Protein AF-A0A662VYR9-F1 (afdb_monomer_lite)

Radius of gyration: 26.79 Å; chains: 1; bounding box: 67×35×80 Å

pLDDT: mean 77.52, std 14.41, range [38.06, 96.69]

Structure (mmCIF, N/CA/C/O backbone):
data_AF-A0A662VYR9-F1
#
_entry.id   AF-A0A662VYR9-F1
#
loop_
_atom_site.group_PDB
_atom_site.id
_atom_site.type_symbol
_atom_site.label_atom_id
_atom_site.label_alt_id
_atom_site.label_comp_id
_atom_site.label_asym_id
_atom_site.label_entity_id
_atom_site.label_seq_id
_atom_site.pdbx_PDB_ins_code
_atom_site.Cartn_x
_atom_site.Cartn_y
_atom_site.Cartn_z
_atom_site.occupancy
_atom_site.B_iso_or_equiv
_atom_site.auth_seq_id
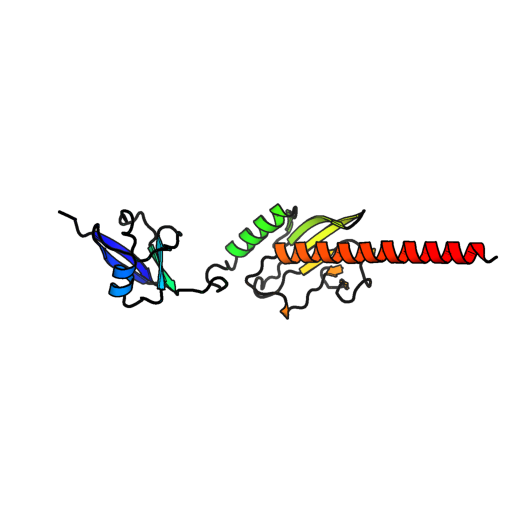_atom_site.auth_comp_id
_atom_site.auth_asym_id
_atom_site.auth_atom_id
_atom_site.pdbx_PDB_model_num
ATOM 1 N N . MET A 1 1 ? -36.220 16.751 36.290 1.00 41.84 1 MET A N 1
ATOM 2 C CA . MET A 1 1 ? -35.538 15.698 37.071 1.00 41.84 1 MET A CA 1
ATOM 3 C C . MET A 1 1 ? -34.611 14.977 36.109 1.00 41.84 1 MET A C 1
ATOM 5 O O . MET A 1 1 ? -35.093 14.145 35.357 1.00 41.84 1 MET A O 1
ATOM 9 N N . GLY A 1 2 ? -33.338 15.372 36.038 1.00 50.62 2 GLY A N 1
ATOM 10 C CA . GLY A 1 2 ? -32.384 14.729 35.130 1.00 50.62 2 GLY A CA 1
ATOM 11 C C . GLY A 1 2 ? -32.045 13.343 35.665 1.00 50.62 2 GLY A C 1
ATOM 12 O O . GLY A 1 2 ? -31.441 13.230 36.732 1.00 50.62 2 GLY A O 1
ATOM 13 N N . GLY A 1 3 ? -32.511 12.301 34.981 1.00 70.75 3 GLY A N 1
ATOM 14 C CA . GLY A 1 3 ? -32.256 10.918 35.369 1.00 70.75 3 GLY A CA 1
ATOM 15 C C . GLY A 1 3 ? -30.779 10.587 35.195 1.00 70.75 3 GLY A C 1
ATOM 16 O O . GLY A 1 3 ? -30.214 10.798 34.121 1.00 70.75 3 GLY A O 1
ATOM 17 N N . LYS A 1 4 ? -30.148 10.069 36.248 1.00 73.62 4 LYS A N 1
ATOM 18 C CA . LYS A 1 4 ? -28.821 9.472 36.121 1.00 73.62 4 LYS A CA 1
ATOM 19 C C . LYS A 1 4 ? -28.955 8.151 35.366 1.00 73.62 4 LYS A C 1
ATOM 21 O O . LYS A 1 4 ? -29.841 7.355 35.668 1.00 73.62 4 LYS A O 1
ATOM 26 N N . ARG A 1 5 ? -28.093 7.928 34.380 1.00 79.50 5 ARG A N 1
ATOM 27 C CA . ARG A 1 5 ? -28.069 6.719 33.543 1.00 79.50 5 ARG A CA 1
ATOM 28 C C . ARG A 1 5 ? -26.673 6.122 33.529 1.00 79.50 5 ARG A C 1
ATOM 30 O O . ARG A 1 5 ? -25.688 6.849 33.637 1.00 79.50 5 ARG A O 1
ATOM 37 N N . ILE A 1 6 ? -26.583 4.806 33.387 1.00 81.75 6 ILE A N 1
ATOM 38 C CA . ILE A 1 6 ? -25.305 4.101 33.311 1.00 81.75 6 ILE A CA 1
ATOM 39 C C . ILE A 1 6 ? -24.973 3.876 31.839 1.00 81.75 6 ILE A C 1
ATOM 41 O O . ILE A 1 6 ? -25.785 3.376 31.071 1.00 81.75 6 ILE A O 1
ATOM 45 N N . ILE A 1 7 ? -23.765 4.257 31.442 1.00 82.19 7 ILE A N 1
ATOM 46 C CA . ILE A 1 7 ? -23.199 3.917 30.138 1.00 82.19 7 ILE A CA 1
ATOM 47 C C . ILE A 1 7 ? -21.962 3.052 30.326 1.00 82.19 7 ILE A C 1
ATOM 49 O O . ILE A 1 7 ? -21.241 3.174 31.313 1.00 82.19 7 ILE A O 1
ATOM 53 N N . HIS A 1 8 ? -21.680 2.193 29.355 1.00 81.94 8 HIS A N 1
ATOM 5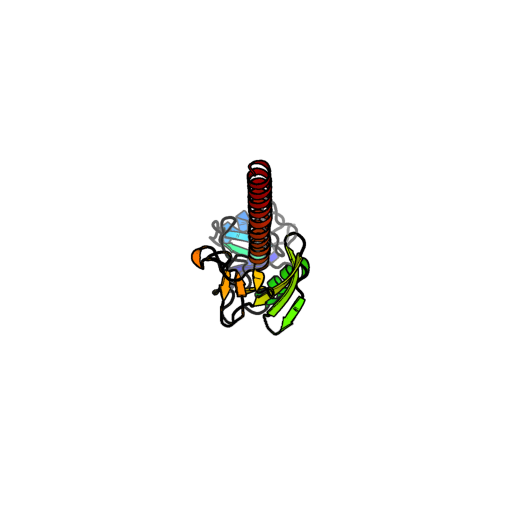4 C CA . HIS A 1 8 ? -20.491 1.353 29.378 1.00 81.94 8 HIS A CA 1
ATOM 55 C C . HIS A 1 8 ? -19.395 1.980 28.521 1.00 81.94 8 HIS A C 1
ATOM 57 O O . HIS A 1 8 ? -19.532 2.096 27.304 1.00 81.94 8 HIS A O 1
ATOM 63 N N . ILE A 1 9 ? -18.290 2.357 29.158 1.00 82.38 9 ILE A N 1
ATOM 64 C CA . ILE A 1 9 ? -17.134 2.947 28.485 1.00 82.38 9 ILE A CA 1
ATOM 65 C C . ILE A 1 9 ? -16.062 1.886 28.337 1.00 82.38 9 ILE A C 1
ATOM 67 O O . ILE A 1 9 ? -15.653 1.252 29.312 1.00 82.38 9 ILE A O 1
ATOM 71 N N . ARG A 1 10 ? -15.587 1.692 27.106 1.00 79.56 10 ARG A N 1
ATOM 72 C CA . ARG A 1 10 ? -14.478 0.780 26.851 1.00 79.56 10 ARG A CA 1
ATOM 73 C C . ARG A 1 10 ? -13.152 1.483 27.104 1.00 79.56 10 ARG A C 1
ATOM 75 O O . ARG A 1 10 ? -12.815 2.438 26.406 1.00 79.56 10 ARG A O 1
ATOM 82 N N . VAL A 1 11 ? -12.384 0.969 28.055 1.00 78.06 11 VAL A N 1
ATOM 83 C CA . VAL A 1 11 ? -11.012 1.396 28.333 1.00 78.06 11 VAL A CA 1
ATOM 84 C C . VAL A 1 11 ? -10.112 0.206 28.036 1.00 78.06 11 VAL A C 1
ATOM 86 O O . VAL A 1 11 ? -10.118 -0.780 28.764 1.00 78.06 11 VAL A O 1
ATOM 89 N N . ARG A 1 12 ? -9.354 0.268 26.936 1.00 69.88 12 ARG A N 1
ATOM 90 C CA . ARG A 1 12 ? -8.588 -0.884 26.420 1.00 69.88 12 ARG A CA 1
ATOM 91 C C . ARG A 1 12 ? -9.503 -2.102 26.181 1.00 69.88 12 ARG A C 1
ATOM 93 O O . ARG A 1 12 ? -10.337 -2.064 25.276 1.00 69.88 12 ARG A O 1
ATOM 100 N N . THR A 1 13 ? -9.337 -3.168 26.961 1.00 71.75 13 THR A N 1
ATOM 101 C CA . THR A 1 13 ? -10.134 -4.403 26.928 1.00 71.75 13 THR A CA 1
ATOM 102 C C . THR A 1 13 ? -11.343 -4.358 27.856 1.00 71.75 13 THR A C 1
ATOM 104 O O . THR A 1 13 ? -12.281 -5.131 27.667 1.00 71.75 13 THR A O 1
ATOM 107 N N . ASP A 1 14 ? -11.352 -3.435 28.814 1.00 74.94 14 ASP A N 1
ATOM 108 C CA . ASP A 1 14 ? -12.299 -3.436 29.919 1.00 74.94 14 ASP A CA 1
ATOM 109 C C . ASP A 1 14 ? -13.532 -2.606 29.567 1.00 74.94 14 ASP A C 1
ATOM 111 O O . ASP A 1 14 ? -13.441 -1.569 28.903 1.00 74.94 14 ASP A O 1
ATOM 115 N N . ARG A 1 15 ? -14.705 -3.062 30.010 1.00 82.25 15 ARG A N 1
ATOM 116 C CA . ARG A 1 15 ? -15.954 -2.294 29.944 1.00 82.25 15 ARG A CA 1
ATOM 117 C C . ARG A 1 15 ? -16.285 -1.805 31.342 1.00 82.25 15 ARG A C 1
ATOM 119 O O . ARG A 1 15 ? -16.594 -2.612 32.211 1.00 82.25 15 ARG A O 1
ATOM 126 N N . ILE A 1 16 ? -16.213 -0.495 31.541 1.00 85.44 16 ILE A N 1
ATOM 127 C CA . ILE A 1 16 ? -16.421 0.138 32.841 1.00 85.44 16 ILE A CA 1
ATOM 128 C C . ILE A 1 16 ? -17.781 0.848 32.824 1.00 85.44 16 ILE A C 1
ATOM 130 O O . ILE A 1 16 ? -17.995 1.694 31.949 1.00 85.44 16 ILE A O 1
ATOM 134 N N . PRO A 1 17 ? -18.705 0.526 33.747 1.00 86.50 17 PRO A N 1
ATOM 135 C CA . PRO A 1 17 ? -19.955 1.258 33.882 1.00 86.50 17 PRO A CA 1
ATOM 136 C C . PRO A 1 17 ? -19.685 2.642 34.481 1.00 86.50 17 PRO A C 1
ATOM 138 O O . PRO A 1 17 ? -19.028 2.780 35.514 1.00 86.50 17 PRO A O 1
ATOM 141 N N . VAL A 1 18 ? -20.193 3.680 33.827 1.00 84.38 18 VAL A N 1
ATOM 142 C CA . VAL A 1 18 ? -20.057 5.073 34.247 1.00 84.38 18 VAL A CA 1
ATOM 143 C C . VAL A 1 18 ? -21.434 5.710 34.290 1.00 84.38 18 VAL A C 1
ATOM 145 O O . VAL A 1 18 ? -22.140 5.783 33.291 1.00 84.38 18 VAL A O 1
ATOM 148 N N . GLU A 1 19 ? -21.806 6.185 35.472 1.00 85.31 19 GLU A N 1
ATOM 149 C CA . GLU A 1 19 ? -23.024 6.963 35.667 1.00 85.31 19 GLU A CA 1
ATOM 150 C C . GLU A 1 19 ? -22.836 8.387 35.120 1.00 85.31 19 GLU A C 1
ATOM 152 O O . GLU A 1 19 ? -21.875 9.064 35.514 1.00 85.31 19 GLU A O 1
ATOM 157 N N . ILE A 1 20 ? -23.744 8.802 34.234 1.00 83.19 20 ILE A N 1
ATOM 158 C CA . ILE A 1 20 ? -23.801 10.110 33.573 1.00 83.19 20 ILE A CA 1
ATOM 159 C C . ILE A 1 20 ? -25.192 10.737 33.732 1.00 83.19 20 ILE A C 1
ATOM 161 O O . ILE A 1 20 ? -26.188 10.042 33.939 1.00 83.19 20 ILE A O 1
ATOM 165 N N . ASP A 1 21 ? -25.264 12.050 33.578 1.00 81.75 21 ASP A N 1
ATOM 166 C CA . ASP A 1 21 ? -26.490 12.847 33.550 1.00 81.75 21 ASP A CA 1
ATOM 167 C C . ASP A 1 21 ? -26.564 13.713 32.275 1.00 81.75 21 ASP A C 1
ATOM 169 O O . ASP A 1 21 ? -25.756 13.578 31.352 1.00 81.75 21 ASP A O 1
ATOM 173 N N . GLU A 1 22 ? -27.556 14.601 32.204 1.00 76.75 22 GLU A N 1
ATOM 174 C CA . GLU A 1 22 ? -27.776 15.519 31.076 1.00 76.75 22 GLU A CA 1
ATOM 175 C C . GLU A 1 22 ? -26.709 16.617 30.946 1.00 76.75 22 GLU A C 1
ATOM 177 O O . GLU A 1 22 ? -26.685 17.325 29.943 1.00 76.75 22 GLU A O 1
ATOM 182 N N . ARG A 1 23 ? -25.844 16.790 31.951 1.00 80.50 23 ARG A N 1
ATOM 183 C CA . ARG A 1 23 ? -24.810 17.836 31.993 1.00 80.50 23 ARG A CA 1
ATOM 184 C C . ARG A 1 23 ? -23.396 17.274 31.909 1.00 80.50 23 ARG A C 1
ATOM 186 O O . ARG A 1 23 ? -22.444 18.046 31.871 1.00 80.50 23 ARG A O 1
ATOM 193 N N . THR A 1 24 ? -23.256 15.954 31.872 1.00 80.62 24 THR A N 1
ATOM 194 C CA . THR A 1 24 ? -21.958 15.292 31.899 1.00 80.62 24 THR A CA 1
ATOM 195 C C . THR A 1 24 ? -21.166 15.612 30.634 1.00 80.62 24 THR A C 1
ATOM 197 O O . THR A 1 24 ? -21.620 15.384 29.507 1.00 80.62 24 THR A O 1
ATOM 200 N N . THR A 1 25 ? -19.952 16.117 30.833 1.00 82.94 25 THR A N 1
ATOM 201 C CA . THR A 1 25 ? -18.997 16.423 29.763 1.00 82.94 25 THR A CA 1
ATOM 202 C C . THR A 1 25 ? -17.998 15.283 29.561 1.00 82.94 25 THR A C 1
ATOM 204 O O . THR A 1 25 ? -17.860 14.375 30.391 1.00 82.94 25 THR A O 1
ATOM 207 N N . ALA A 1 26 ? -17.242 15.325 28.461 1.00 78.62 26 ALA A N 1
ATOM 208 C CA . ALA A 1 26 ? -16.136 14.390 28.258 1.00 78.62 26 ALA A CA 1
ATOM 209 C C . ALA A 1 26 ? -15.062 14.537 29.352 1.00 78.62 26 ALA A C 1
ATOM 211 O O . ALA A 1 26 ? -14.481 13.537 29.788 1.00 78.62 26 ALA A O 1
ATOM 212 N N . ARG A 1 27 ? -14.828 15.765 29.836 1.00 81.94 27 ARG A N 1
ATOM 213 C CA . ARG A 1 27 ? -13.896 16.055 30.934 1.00 81.94 27 ARG A CA 1
ATOM 214 C C . ARG A 1 27 ? -14.294 15.361 32.237 1.00 81.94 27 ARG A C 1
ATOM 216 O O . ARG A 1 27 ? -13.426 14.792 32.905 1.00 81.94 27 ARG A O 1
ATOM 223 N N . ASP A 1 28 ? -15.579 15.362 32.578 1.00 84.31 28 ASP A N 1
ATOM 224 C CA . ASP A 1 28 ? -16.085 14.726 33.803 1.00 84.31 28 ASP A CA 1
ATOM 225 C C . ASP A 1 28 ? -15.858 13.213 33.785 1.00 84.31 28 ASP A C 1
ATOM 227 O O . ASP A 1 28 ? -15.379 12.633 34.764 1.00 84.31 28 ASP A O 1
ATOM 231 N N . ILE A 1 29 ? -16.107 12.578 32.637 1.00 83.75 29 ILE A N 1
ATOM 232 C CA . ILE A 1 29 ? -15.850 11.149 32.424 1.00 83.75 29 ILE A CA 1
ATOM 233 C C . ILE A 1 29 ? -14.360 10.828 32.581 1.00 83.75 29 ILE A C 1
ATOM 235 O O . ILE A 1 29 ? -13.997 9.909 33.319 1.00 83.75 29 ILE A O 1
ATOM 239 N N . LYS A 1 30 ? -13.483 11.592 31.918 1.00 83.88 30 LYS A N 1
ATOM 240 C CA . LYS A 1 30 ? -12.026 11.401 32.003 1.00 83.88 30 LYS A CA 1
ATOM 241 C C . LYS A 1 30 ? -11.520 11.534 33.439 1.00 83.88 30 LYS A C 1
ATOM 243 O O . LYS A 1 30 ? -10.691 10.734 33.874 1.00 83.88 30 LYS A O 1
ATOM 248 N N . ARG A 1 31 ? -12.039 12.514 34.188 1.00 83.75 31 ARG A N 1
ATOM 249 C CA . ARG A 1 31 ? -11.702 12.730 35.602 1.00 83.75 31 ARG A CA 1
ATOM 250 C C . ARG A 1 31 ? -12.178 11.570 36.475 1.00 83.75 31 ARG A C 1
ATOM 252 O O . ARG A 1 31 ? -11.394 11.071 37.276 1.00 83.75 31 ARG A O 1
ATOM 259 N N . LYS A 1 32 ? -13.415 11.101 36.281 1.00 85.56 32 LYS A N 1
ATOM 260 C CA . LYS A 1 32 ? -14.004 9.974 37.028 1.00 85.56 32 LYS A CA 1
ATOM 261 C C . LYS A 1 32 ? -13.238 8.666 36.815 1.00 85.56 32 LYS A C 1
ATOM 263 O O . LYS A 1 32 ? -13.129 7.867 37.737 1.00 85.56 32 LYS A O 1
ATOM 268 N N . LEU A 1 33 ? -12.669 8.474 35.626 1.00 84.12 33 LEU A N 1
ATOM 269 C CA . LEU A 1 33 ? -11.829 7.319 35.299 1.00 84.12 33 LEU A CA 1
ATOM 270 C C . LEU A 1 33 ? -10.342 7.512 35.652 1.00 84.12 33 LEU A C 1
ATOM 272 O O . LEU A 1 33 ? -9.568 6.567 35.515 1.00 84.12 33 LEU A O 1
ATOM 276 N N . GLY A 1 34 ? -9.917 8.704 36.090 1.00 81.62 34 GLY A N 1
ATOM 277 C CA . GLY A 1 34 ? -8.508 9.008 36.370 1.00 81.62 34 GLY A CA 1
ATOM 278 C C . GLY A 1 34 ? -7.611 8.909 35.129 1.00 81.62 34 GLY A C 1
ATOM 279 O O . GLY A 1 34 ? -6.486 8.411 35.209 1.00 81.62 34 GLY A O 1
ATOM 280 N N . ARG A 1 35 ? -8.139 9.297 33.962 1.00 79.56 35 ARG A N 1
ATOM 281 C CA . ARG A 1 35 ? -7.510 9.150 32.636 1.00 79.56 35 ARG A CA 1
ATOM 282 C C . ARG A 1 35 ? -7.670 10.428 31.810 1.00 79.56 35 ARG A C 1
ATOM 284 O O . ARG A 1 35 ? -8.262 10.434 30.731 1.00 79.56 35 ARG A O 1
ATOM 291 N N . THR A 1 36 ? -7.190 11.545 32.352 1.00 76.50 36 THR A N 1
ATOM 292 C CA . THR A 1 36 ? -7.228 12.868 31.698 1.00 76.50 36 THR A CA 1
ATOM 293 C C . THR A 1 36 ? -6.289 12.975 30.497 1.00 76.50 36 THR A C 1
ATOM 295 O O . THR A 1 36 ? -6.426 13.888 29.692 1.00 76.50 36 THR A O 1
ATOM 298 N N . ASP A 1 37 ? -5.363 12.029 30.361 1.00 70.12 37 ASP A N 1
ATOM 299 C CA . ASP A 1 37 ? -4.431 11.843 29.248 1.00 70.12 37 ASP A CA 1
ATOM 300 C C . ASP A 1 37 ? -5.066 11.166 28.018 1.00 70.12 37 ASP A C 1
ATOM 302 O O . ASP A 1 37 ? -4.406 10.973 26.996 1.00 70.12 37 ASP A O 1
ATOM 306 N N . MET A 1 38 ? -6.341 10.782 28.103 1.00 75.88 38 MET A N 1
ATOM 307 C CA . MET A 1 38 ? -7.039 10.025 27.070 1.00 75.88 38 MET A CA 1
ATOM 308 C C . MET A 1 38 ? -8.127 10.852 26.375 1.00 75.88 38 MET A C 1
ATOM 310 O O . MET A 1 38 ? -8.697 11.795 26.920 1.00 75.88 38 MET A O 1
ATOM 314 N N . VAL A 1 39 ? -8.425 10.487 25.138 1.00 75.44 39 VAL A N 1
ATOM 315 C CA . VAL A 1 39 ? -9.449 11.054 24.268 1.00 75.44 39 VAL A CA 1
ATOM 316 C C . VAL A 1 39 ? -10.694 10.175 24.320 1.00 75.44 39 VAL A C 1
ATOM 318 O O . VAL A 1 39 ? -10.614 8.946 24.258 1.00 75.44 39 VAL A O 1
ATOM 321 N N . LEU A 1 40 ? -11.855 10.819 24.433 1.00 77.31 40 LEU A N 1
ATOM 322 C CA . LEU A 1 40 ? -13.149 10.153 24.398 1.00 77.31 40 LEU A CA 1
ATOM 323 C C . LEU A 1 40 ? -13.649 10.099 22.948 1.00 77.31 40 LEU A C 1
ATOM 325 O O . LEU A 1 40 ? -13.780 11.127 22.282 1.00 77.31 40 LEU A O 1
ATOM 329 N N . ILE A 1 41 ? -13.928 8.891 22.470 1.00 73.75 41 ILE A N 1
ATOM 330 C CA . ILE A 1 41 ? -14.512 8.622 21.159 1.00 73.75 41 ILE A CA 1
ATOM 331 C C . ILE A 1 41 ? -15.933 8.114 21.373 1.00 73.75 41 ILE A C 1
ATOM 333 O O . ILE A 1 41 ? -16.138 7.149 22.108 1.00 73.75 41 ILE A O 1
ATOM 337 N N . VAL A 1 42 ? -16.899 8.726 20.693 1.00 73.12 42 VAL A N 1
ATOM 338 C CA . VAL A 1 42 ? -18.308 8.311 20.698 1.00 73.12 42 VAL A CA 1
ATOM 339 C C . VAL A 1 42 ? -18.709 7.969 19.271 1.00 73.12 42 VAL A C 1
ATOM 341 O O . VAL A 1 42 ? -18.588 8.804 18.378 1.00 73.12 42 VAL A O 1
ATOM 344 N N . ASN A 1 43 ? -19.171 6.740 19.027 1.00 68.75 43 ASN A N 1
ATOM 345 C CA . ASN A 1 43 ? -19.584 6.271 17.697 1.00 68.75 43 ASN A CA 1
ATOM 346 C C . ASN A 1 43 ? -18.524 6.521 16.609 1.00 68.75 43 ASN A C 1
ATOM 348 O O . ASN A 1 43 ? -18.848 6.885 15.483 1.00 68.75 43 ASN A O 1
ATOM 352 N N . ARG A 1 44 ? -17.246 6.307 16.954 1.00 63.12 44 ARG A N 1
ATOM 353 C CA . ARG A 1 44 ? -16.060 6.551 16.102 1.00 63.12 44 ARG A CA 1
ATOM 354 C C . ARG A 1 44 ? -15.732 8.021 15.818 1.00 63.12 44 ARG A C 1
ATOM 356 O O . ARG A 1 44 ? -14.762 8.272 15.112 1.00 63.12 44 ARG A O 1
ATOM 363 N N . ASN A 1 45 ? -16.460 8.969 16.400 1.00 56.34 45 ASN A N 1
ATOM 364 C CA . ASN A 1 45 ? -16.130 10.386 16.320 1.00 56.34 45 ASN A CA 1
ATOM 365 C C . ASN A 1 45 ? -15.357 10.818 17.565 1.00 56.34 45 ASN A C 1
ATOM 367 O O . ASN A 1 45 ? -15.797 10.600 18.697 1.00 56.34 45 ASN A O 1
ATOM 371 N N . THR A 1 46 ? -14.203 11.438 17.342 1.00 64.50 46 THR A N 1
ATOM 372 C CA . THR A 1 46 ? -13.433 12.094 18.396 1.00 64.50 46 THR A CA 1
ATOM 373 C C . THR A 1 46 ? -14.132 13.379 18.810 1.00 64.50 46 THR A C 1
ATOM 375 O O . THR A 1 46 ? -14.483 14.203 17.964 1.00 64.50 46 THR A O 1
ATOM 378 N N . LEU A 1 47 ? -14.312 13.573 20.113 1.00 64.19 47 LEU A N 1
ATOM 379 C CA . LEU A 1 47 ? -14.792 14.843 20.642 1.00 64.19 47 LEU A CA 1
ATOM 380 C C . LEU A 1 47 ? -13.622 15.826 20.698 1.00 64.19 47 LEU A C 1
ATOM 382 O O . LEU A 1 47 ? -12.652 15.599 21.413 1.00 64.19 47 LEU A O 1
ATOM 386 N N . ALA A 1 48 ? -13.703 16.885 19.891 1.00 55.31 48 ALA A N 1
ATOM 387 C CA . ALA A 1 48 ? -12.673 17.921 19.817 1.00 55.31 48 ALA A CA 1
ATOM 388 C C . ALA A 1 48 ? -12.716 18.897 21.007 1.00 55.31 48 ALA A C 1
ATOM 390 O O . ALA A 1 48 ? -11.700 19.500 21.335 1.00 55.31 48 ALA A O 1
ATOM 391 N N . ASP A 1 49 ? -13.882 19.041 21.638 1.00 70.00 49 ASP A N 1
ATOM 392 C CA . ASP A 1 49 ? -14.109 19.921 22.781 1.00 70.00 49 ASP A CA 1
ATOM 393 C C . ASP A 1 49 ? -14.545 19.089 23.991 1.00 70.00 49 ASP A C 1
ATOM 395 O O . ASP A 1 49 ? -15.613 18.469 23.989 1.00 70.00 49 ASP A O 1
ATOM 399 N N . ASP A 1 50 ? -13.688 19.066 25.010 1.00 68.44 50 ASP A N 1
ATOM 400 C CA . ASP A 1 50 ? -13.893 18.298 26.235 1.00 68.44 50 ASP A CA 1
ATOM 401 C C . ASP A 1 50 ? -14.954 18.911 27.164 1.00 68.44 50 ASP A C 1
ATOM 403 O O . ASP A 1 50 ? -15.455 18.202 28.042 1.00 68.44 50 ASP A O 1
ATOM 407 N N . ASP A 1 51 ? -15.288 20.193 26.972 1.00 73.25 51 ASP A N 1
ATOM 408 C CA . ASP A 1 51 ? -16.284 20.936 27.755 1.00 73.25 51 ASP A CA 1
ATOM 409 C C . ASP A 1 51 ? -17.688 20.867 27.154 1.00 73.25 51 ASP A C 1
ATOM 411 O O . ASP A 1 51 ? -18.673 21.276 27.776 1.00 73.25 51 ASP A O 1
ATOM 415 N N . LYS A 1 52 ? -17.811 20.301 25.952 1.00 73.06 52 LYS A N 1
ATOM 416 C CA . LYS A 1 52 ? -19.109 20.099 25.330 1.00 73.06 52 LYS A CA 1
ATOM 417 C C . LYS A 1 52 ? -19.879 19.007 26.070 1.00 73.06 52 LYS A C 1
ATOM 419 O O . LYS A 1 52 ? -19.399 17.883 26.242 1.00 73.06 52 LYS A O 1
ATOM 424 N N . ILE A 1 53 ? -21.109 19.337 26.466 1.00 70.94 53 ILE A N 1
ATOM 425 C CA . ILE A 1 53 ? -22.069 18.369 27.005 1.00 70.94 53 ILE A CA 1
ATOM 426 C C . ILE A 1 53 ? -22.244 17.250 25.980 1.00 70.94 53 ILE A C 1
ATOM 428 O O . ILE A 1 53 ? -22.476 17.502 24.792 1.00 70.94 53 ILE A O 1
ATOM 432 N N . LEU A 1 54 ? -22.107 16.010 26.442 1.00 69.00 54 LEU A N 1
ATOM 433 C CA . LEU A 1 54 ? -22.188 14.852 25.568 1.00 69.00 54 LEU A CA 1
ATOM 434 C C . LEU A 1 54 ? -23.618 14.733 25.020 1.00 69.00 54 LEU A C 1
ATOM 436 O O . LEU A 1 54 ? -24.561 14.662 25.814 1.00 69.00 54 LEU A O 1
ATOM 440 N N . PRO A 1 55 ? -23.808 14.719 23.684 1.00 60.12 55 PRO A N 1
ATOM 441 C CA . PRO A 1 55 ? -25.131 14.528 23.104 1.00 60.12 55 PRO A CA 1
ATOM 442 C C . PRO A 1 55 ? -25.703 13.207 23.619 1.00 60.12 55 PRO A C 1
ATOM 444 O O . PRO A 1 55 ? -24.958 12.241 23.749 1.00 60.12 55 PRO A O 1
ATOM 447 N N . LEU A 1 56 ? -26.998 13.208 23.951 1.00 63.00 56 LEU A N 1
ATOM 448 C CA . LEU A 1 56 ? -27.725 12.142 24.649 1.00 63.00 56 LEU A CA 1
ATOM 449 C C . LEU A 1 56 ? -27.185 10.732 24.330 1.00 63.00 56 LEU A C 1
ATOM 451 O O . LEU A 1 56 ? -27.505 10.161 23.296 1.00 63.00 56 LEU A O 1
ATOM 455 N N . LEU A 1 57 ? -26.356 10.191 25.228 1.00 66.88 57 LEU A N 1
ATOM 456 C CA . LEU A 1 57 ? -25.778 8.854 25.102 1.00 66.88 57 LEU A CA 1
ATOM 457 C C . LEU A 1 57 ? -26.785 7.824 25.624 1.00 66.88 57 LEU A C 1
ATOM 459 O O . LEU A 1 57 ? -27.085 7.807 26.820 1.00 66.88 57 LEU A O 1
ATOM 463 N N . THR A 1 58 ? -27.312 6.983 24.746 1.00 63.69 58 THR A N 1
ATOM 464 C CA . THR A 1 58 ? -28.209 5.881 25.100 1.00 63.69 58 THR A CA 1
ATOM 465 C C . THR A 1 58 ? -27.391 4.622 25.377 1.00 63.69 58 THR A C 1
ATOM 467 O O . THR A 1 58 ? -26.451 4.279 24.651 1.00 63.69 58 THR A O 1
ATOM 470 N N . GLU A 1 59 ? -27.740 3.909 26.446 1.00 58.00 59 GLU A N 1
ATOM 471 C CA . GLU A 1 59 ? -27.112 2.631 26.769 1.00 58.00 59 GLU A CA 1
ATOM 472 C C . GLU A 1 59 ? -27.359 1.609 25.644 1.00 58.00 59 GLU A C 1
ATOM 474 O O . GLU A 1 59 ? -28.477 1.453 25.165 1.00 58.00 59 GLU A O 1
ATOM 479 N N . GLY A 1 60 ? -26.303 0.928 25.189 1.00 59.53 60 GLY A N 1
ATOM 480 C CA . GLY A 1 60 ? -26.384 -0.101 24.144 1.00 59.53 60 GLY A CA 1
ATOM 481 C C . GLY A 1 60 ? -26.382 0.415 22.699 1.00 59.53 60 GLY A C 1
ATOM 482 O O . GLY A 1 60 ? -26.004 -0.340 21.805 1.00 59.53 60 GLY A O 1
ATOM 483 N N . GLU A 1 61 ? -26.709 1.687 22.461 1.00 66.75 61 GLU A N 1
ATOM 484 C CA . GLU A 1 61 ? -26.696 2.284 21.113 1.00 66.75 61 GLU A CA 1
ATOM 485 C C . GLU A 1 61 ? -25.357 2.946 20.772 1.00 66.75 61 GLU A C 1
ATOM 487 O O . GLU A 1 61 ? -24.951 2.984 19.608 1.00 66.75 61 GLU A O 1
ATOM 492 N N . ASN A 1 62 ? -24.652 3.468 21.780 1.00 67.50 62 ASN A N 1
ATOM 493 C CA . ASN A 1 62 ? -23.413 4.209 21.576 1.00 67.50 62 ASN A CA 1
ATOM 494 C C . ASN A 1 62 ? -22.161 3.364 21.872 1.00 67.50 62 ASN A C 1
ATOM 496 O O . ASN A 1 62 ? -21.998 2.817 22.963 1.00 67.50 62 ASN A O 1
ATOM 500 N N . ASP A 1 63 ? -21.223 3.316 20.921 1.00 72.31 63 ASP A N 1
ATOM 501 C CA . ASP A 1 63 ? -19.874 2.768 21.129 1.00 72.31 63 ASP A CA 1
ATOM 502 C C . ASP A 1 63 ? -18.970 3.869 21.691 1.00 72.31 63 ASP A C 1
ATOM 504 O O . ASP A 1 63 ? -18.510 4.747 20.954 1.00 72.31 63 ASP A O 1
ATOM 508 N N . ILE A 1 64 ? -18.749 3.833 23.005 1.00 77.81 64 ILE A N 1
ATOM 509 C CA . ILE A 1 64 ? -17.967 4.833 23.734 1.00 77.81 64 ILE A CA 1
ATOM 510 C C . ILE A 1 64 ? -16.627 4.226 24.132 1.00 77.81 64 ILE A C 1
ATOM 512 O O . ILE A 1 64 ? -16.561 3.196 24.812 1.00 77.81 64 ILE A O 1
ATOM 516 N N . ARG A 1 65 ? -15.539 4.877 23.723 1.00 79.94 65 ARG A N 1
ATOM 517 C CA . ARG A 1 65 ? -14.174 4.404 23.958 1.00 79.94 65 ARG A CA 1
ATOM 518 C C . ARG A 1 65 ? -13.309 5.510 24.524 1.00 79.94 65 ARG A C 1
ATOM 520 O O . ARG A 1 65 ? -13.358 6.640 24.051 1.00 79.94 65 ARG A O 1
ATOM 527 N N . LEU A 1 66 ? -12.477 5.152 25.489 1.00 78.06 66 LEU A N 1
ATOM 528 C CA . LEU A 1 66 ? -11.395 5.995 25.967 1.00 78.06 66 LEU A CA 1
ATOM 529 C C . LEU A 1 66 ? -10.082 5.472 25.380 1.00 78.06 66 LEU A C 1
ATOM 531 O O . LEU A 1 66 ? -9.725 4.309 25.591 1.00 78.06 66 LEU A O 1
ATOM 535 N N . VAL A 1 67 ? -9.382 6.310 24.620 1.00 73.00 67 VAL A N 1
ATOM 536 C CA . VAL A 1 67 ? -8.123 5.948 23.950 1.00 73.00 67 VAL A CA 1
ATOM 537 C C . VAL A 1 67 ? -7.023 6.949 24.301 1.00 73.00 67 VAL A C 1
ATOM 539 O O . VAL A 1 67 ? -7.338 8.113 24.493 1.00 73.00 67 VAL A O 1
ATOM 542 N N . PRO A 1 68 ? -5.741 6.562 24.395 1.00 69.62 68 PRO A N 1
ATOM 543 C CA . PRO A 1 68 ? -4.654 7.506 24.673 1.00 69.62 68 PRO A CA 1
ATOM 544 C C . PRO A 1 68 ? -4.658 8.703 23.714 1.00 69.62 68 PRO A C 1
ATOM 546 O O . PRO A 1 68 ? -4.873 8.508 22.515 1.00 69.62 68 PRO A O 1
ATOM 549 N N . ASN A 1 69 ? -4.404 9.920 24.216 1.00 60.66 69 ASN A N 1
ATOM 550 C CA . ASN A 1 69 ? -4.230 11.096 23.365 1.00 60.66 69 ASN A CA 1
ATOM 551 C C . ASN A 1 69 ? -2.982 10.896 22.510 1.00 60.66 69 ASN A C 1
ATOM 553 O O . ASN A 1 69 ? -1.851 11.035 22.973 1.00 60.66 69 ASN A O 1
ATOM 557 N N . THR A 1 70 ? -3.200 10.456 21.279 1.00 51.03 70 THR A N 1
ATOM 558 C CA . THR A 1 70 ? -2.124 10.081 20.381 1.00 51.03 70 THR A CA 1
ATOM 559 C C . THR A 1 70 ? -1.929 11.238 19.400 1.00 51.03 70 THR A C 1
ATOM 561 O O . THR A 1 70 ? -2.889 11.607 18.721 1.00 51.03 70 THR A O 1
ATOM 564 N N . PRO A 1 71 ? -0.736 11.868 19.337 1.00 43.38 71 PRO A N 1
ATOM 565 C CA . PRO A 1 71 ? -0.490 12.986 18.431 1.00 43.38 71 PRO A CA 1
ATOM 566 C C . PRO A 1 71 ? -0.811 12.590 16.989 1.00 43.38 71 PRO A C 1
ATOM 568 O O . PRO A 1 71 ? -0.621 11.436 16.597 1.00 43.38 71 PRO A O 1
ATOM 571 N N . VAL A 1 72 ? -1.301 13.539 16.193 1.00 39.69 72 VAL A N 1
ATOM 572 C CA . VAL A 1 72 ? -1.580 13.332 14.765 1.00 39.69 72 VAL A CA 1
ATOM 573 C C . VAL A 1 72 ? -0.332 12.727 14.106 1.00 39.69 72 VAL A C 1
ATOM 575 O O . VAL A 1 72 ? 0.735 13.333 14.130 1.00 39.69 72 VAL A O 1
ATOM 578 N N . GLY A 1 73 ? -0.451 11.497 13.592 1.00 40.28 73 GLY A N 1
ATOM 579 C CA . GLY A 1 73 ? 0.680 10.703 13.085 1.00 40.28 73 GLY A CA 1
ATOM 580 C C . GLY A 1 73 ? 1.127 9.533 13.972 1.00 40.28 73 GLY A C 1
ATOM 581 O O . GLY A 1 73 ? 2.074 8.838 13.615 1.00 40.28 73 GLY A O 1
ATOM 582 N N . SER A 1 74 ? 0.453 9.269 15.093 1.00 38.06 74 SER A N 1
ATOM 583 C CA . SER A 1 74 ? 0.722 8.101 15.938 1.00 38.06 74 SER A CA 1
ATOM 584 C C . SER A 1 74 ? -0.295 6.969 15.732 1.00 38.06 74 SER A C 1
ATOM 586 O O . SER A 1 74 ? -1.498 7.135 15.542 1.00 38.06 74 SER A O 1
ATOM 588 N N . SER A 1 75 ? 0.270 5.775 15.681 1.00 44.34 75 SER A N 1
ATOM 589 C CA . SER A 1 75 ? -0.204 4.540 15.072 1.00 44.34 75 SER A CA 1
ATOM 590 C C . SER A 1 75 ? -1.206 3.746 15.923 1.00 44.34 75 SER A C 1
ATOM 592 O O . SER A 1 75 ? -0.835 2.715 16.479 1.00 44.34 75 SER A O 1
ATOM 594 N N . PHE A 1 76 ? -2.475 4.164 15.999 1.00 42.16 76 PHE A N 1
ATOM 595 C CA . PHE A 1 76 ? -3.540 3.345 16.627 1.00 42.16 76 PHE A CA 1
ATOM 596 C C . PHE A 1 76 ? -4.757 3.020 15.747 1.00 42.16 76 PHE A C 1
ATOM 598 O O . PHE A 1 76 ? -5.717 2.407 16.213 1.00 42.16 76 PHE A O 1
ATOM 605 N N . SER A 1 77 ? -4.691 3.313 14.449 1.00 48.31 77 SER A N 1
ATOM 606 C CA . SER A 1 77 ? -5.678 2.851 13.461 1.00 48.31 77 SER A CA 1
ATOM 607 C C . SER A 1 77 ? -5.036 2.286 12.190 1.00 48.31 77 SER A C 1
ATOM 609 O O . SER A 1 77 ? -5.667 2.271 11.135 1.00 48.31 77 SER A O 1
ATOM 611 N N . PHE A 1 78 ? -3.800 1.772 12.261 1.00 49.41 78 PHE A N 1
ATOM 612 C CA . PHE A 1 78 ? -3.294 0.952 11.159 1.00 49.41 78 PHE A CA 1
ATOM 613 C C . PHE A 1 78 ? -3.902 -0.446 11.290 1.00 49.41 78 PHE A C 1
ATOM 615 O O . PHE A 1 78 ? -3.657 -1.175 12.252 1.00 49.41 78 PHE A O 1
ATOM 622 N N . PHE A 1 79 ? -4.778 -0.801 10.351 1.00 59.44 79 PHE A N 1
ATOM 623 C CA . PHE A 1 79 ? -5.300 -2.156 10.284 1.00 59.44 79 PHE A CA 1
ATOM 624 C C . PHE A 1 79 ? -4.133 -3.137 10.108 1.00 59.44 79 PHE A C 1
ATOM 626 O O . PHE A 1 79 ? -3.137 -2.835 9.449 1.00 59.44 79 PHE A O 1
ATOM 633 N N . THR A 1 80 ? -4.280 -4.346 10.642 1.00 62.38 80 THR A N 1
ATOM 634 C CA . THR A 1 80 ? -3.398 -5.484 10.354 1.00 62.38 80 THR A CA 1
ATOM 635 C C . THR A 1 80 ? -4.218 -6.643 9.786 1.00 62.38 80 THR A C 1
ATOM 637 O O . THR A 1 80 ? -5.456 -6.619 9.776 1.00 62.38 80 THR A O 1
ATOM 640 N N . GLY A 1 81 ? -3.540 -7.651 9.235 1.00 69.19 81 GLY A N 1
ATOM 641 C CA . GLY A 1 81 ? -4.193 -8.846 8.702 1.00 69.19 81 GLY A CA 1
ATOM 642 C C . GLY A 1 81 ? -5.216 -8.545 7.597 1.00 69.19 81 GLY A C 1
ATOM 643 O O . GLY A 1 81 ? -4.971 -7.742 6.698 1.00 69.19 81 GLY A O 1
ATOM 644 N N . LYS A 1 82 ? -6.385 -9.198 7.649 1.00 77.62 82 LYS A N 1
ATOM 645 C CA . LYS A 1 82 ? -7.400 -9.134 6.577 1.00 77.62 82 LYS A CA 1
ATOM 646 C C . LYS A 1 82 ? -7.972 -7.731 6.352 1.00 77.62 82 LYS A C 1
ATOM 648 O O . LYS A 1 82 ? -8.210 -7.359 5.207 1.00 77.62 82 LYS A O 1
ATOM 653 N N . MET A 1 83 ? -8.185 -6.952 7.415 1.00 77.19 83 MET A N 1
ATOM 654 C CA . MET A 1 83 ? -8.709 -5.586 7.276 1.00 77.19 83 MET A CA 1
ATOM 655 C C . MET A 1 83 ? -7.712 -4.675 6.560 1.00 77.19 83 MET A C 1
ATOM 657 O O . MET A 1 83 ? -8.116 -3.869 5.727 1.00 77.19 83 MET A O 1
ATOM 661 N N . ARG A 1 84 ? -6.413 -4.859 6.826 1.00 80.06 84 ARG A N 1
ATOM 662 C CA . ARG A 1 84 ? -5.352 -4.120 6.142 1.00 80.06 84 ARG A CA 1
ATOM 663 C C . ARG A 1 84 ? -5.308 -4.448 4.663 1.00 80.06 84 ARG A C 1
ATOM 665 O O . ARG A 1 84 ? -5.321 -3.542 3.847 1.00 80.06 84 ARG A O 1
ATOM 672 N N . LEU A 1 85 ? -5.329 -5.734 4.324 1.00 83.81 85 LEU A N 1
ATOM 673 C CA . LEU A 1 85 ? -5.337 -6.172 2.928 1.00 83.81 85 LEU A CA 1
ATOM 674 C C . LEU A 1 85 ? -6.551 -5.628 2.167 1.00 83.81 85 LEU A C 1
ATOM 676 O O . LEU A 1 85 ? -6.395 -5.161 1.047 1.00 83.81 85 LEU A O 1
ATOM 680 N N . LYS A 1 86 ? -7.737 -5.621 2.791 1.00 86.44 86 LYS A N 1
ATOM 681 C CA . LYS A 1 86 ? -8.951 -5.061 2.180 1.00 86.44 86 LYS A CA 1
ATOM 682 C C . LYS A 1 86 ? -8.846 -3.550 1.955 1.00 86.44 86 LYS A C 1
ATOM 684 O O . LYS A 1 86 ? -9.301 -3.058 0.931 1.00 86.44 86 LYS A O 1
ATOM 689 N N . GLN A 1 87 ? -8.254 -2.816 2.898 1.00 86.25 87 GLN A N 1
ATOM 690 C CA . GLN A 1 87 ? -8.007 -1.382 2.735 1.00 86.25 87 GLN A CA 1
ATOM 691 C C . GLN A 1 87 ? -7.053 -1.115 1.565 1.00 86.25 87 GLN A C 1
ATOM 693 O O . GLN A 1 87 ? -7.344 -0.275 0.720 1.00 86.25 87 GLN A O 1
ATOM 698 N N . GLU A 1 88 ? -5.942 -1.850 1.501 1.00 88.94 88 GLU A N 1
ATOM 699 C CA . GLU A 1 88 ? -4.970 -1.716 0.414 1.00 88.94 88 GLU A CA 1
ATOM 700 C C . GLU A 1 88 ? -5.569 -2.095 -0.938 1.00 88.94 88 GLU A C 1
ATOM 702 O O . GLU A 1 88 ? -5.339 -1.398 -1.918 1.00 88.94 88 GLU A O 1
ATOM 707 N N . GLU A 1 89 ? -6.393 -3.142 -0.993 1.00 91.38 89 GLU A N 1
ATOM 708 C CA . GLU A 1 89 ? -7.133 -3.501 -2.201 1.00 91.38 89 GLU A CA 1
ATOM 709 C C . GLU A 1 89 ? -8.023 -2.351 -2.687 1.00 91.38 89 GLU A C 1
ATOM 711 O O . GLU A 1 89 ? -7.993 -2.030 -3.874 1.00 91.38 89 GLU A O 1
ATOM 716 N N . THR A 1 90 ? -8.793 -1.712 -1.800 1.00 89.94 90 THR A N 1
ATOM 717 C CA . THR A 1 90 ? -9.634 -0.565 -2.176 1.00 89.94 90 THR A CA 1
ATOM 718 C C . THR A 1 90 ? -8.791 0.572 -2.754 1.00 89.94 90 THR A C 1
ATOM 720 O O . THR A 1 90 ? -9.091 1.062 -3.840 1.00 89.94 90 THR A O 1
ATOM 723 N N . LEU A 1 91 ? -7.702 0.947 -2.078 1.00 90.81 91 LEU A N 1
ATOM 724 C CA . LEU A 1 91 ? -6.832 2.045 -2.513 1.00 90.81 91 LEU A CA 1
ATOM 725 C C . LEU A 1 91 ? -6.104 1.736 -3.830 1.00 90.81 91 LEU A C 1
ATOM 727 O O . LEU A 1 91 ? -5.924 2.610 -4.674 1.00 90.81 91 LEU A O 1
ATOM 731 N N . LEU A 1 92 ? -5.683 0.487 -4.032 1.00 92.38 92 LEU A N 1
ATOM 732 C CA . LEU A 1 92 ? -5.062 0.053 -5.282 1.00 92.38 92 LEU A CA 1
ATOM 733 C C . LEU A 1 92 ? -6.072 0.056 -6.435 1.00 92.38 92 LEU A C 1
ATOM 735 O O . LEU A 1 92 ? -5.737 0.512 -7.530 1.00 92.38 92 LEU A O 1
ATOM 739 N N . ARG A 1 93 ? -7.322 -0.353 -6.189 1.00 90.62 93 ARG A N 1
ATOM 740 C CA . ARG A 1 93 ? -8.407 -0.269 -7.181 1.00 90.62 93 ARG A CA 1
ATOM 741 C C . ARG A 1 93 ? -8.694 1.167 -7.605 1.00 90.62 93 ARG A C 1
ATOM 743 O O . ARG A 1 93 ? -8.890 1.400 -8.794 1.00 90.62 93 ARG A O 1
ATOM 750 N N . GLU A 1 94 ? -8.659 2.123 -6.678 1.00 89.75 94 GLU A N 1
ATOM 751 C CA . GLU A 1 94 ? -8.791 3.556 -6.996 1.00 89.75 94 GLU A CA 1
ATOM 752 C C . GLU A 1 94 ? -7.672 4.059 -7.924 1.00 89.75 94 GLU A C 1
ATOM 754 O O . GLU A 1 94 ? -7.903 4.928 -8.763 1.00 89.75 94 GLU A O 1
ATOM 759 N N . LEU A 1 95 ? -6.477 3.464 -7.847 1.00 88.12 95 LEU A N 1
ATOM 760 C CA . LEU A 1 95 ? -5.366 3.724 -8.771 1.00 88.12 95 LEU A CA 1
ATOM 761 C C . LEU A 1 95 ? -5.438 2.921 -10.084 1.00 88.12 95 LEU A C 1
ATOM 763 O O . LEU A 1 95 ? -4.525 3.013 -10.907 1.00 88.12 95 LEU A O 1
ATOM 767 N N . GLY A 1 96 ? -6.491 2.129 -10.296 1.00 91.50 96 GLY A N 1
ATOM 768 C CA . GLY A 1 96 ? -6.654 1.283 -11.480 1.00 91.50 96 GLY A CA 1
ATOM 769 C C . GLY A 1 96 ? -5.911 -0.056 -11.414 1.00 91.50 96 GLY A C 1
ATOM 770 O O . GLY A 1 96 ? -5.719 -0.694 -12.449 1.00 91.50 96 GLY A O 1
ATOM 771 N N . PHE A 1 97 ? -5.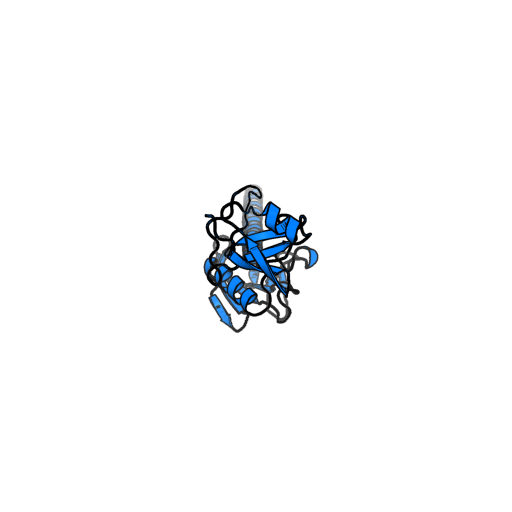491 -0.494 -10.222 1.00 96.00 97 PHE A N 1
ATOM 772 C CA . PHE A 1 97 ? -4.911 -1.818 -10.001 1.00 96.00 97 PHE A CA 1
ATOM 773 C C . PHE A 1 97 ? -5.986 -2.798 -9.533 1.00 96.00 97 PHE A C 1
ATOM 775 O O . PHE A 1 97 ? -6.626 -2.607 -8.501 1.00 96.00 97 PHE A O 1
ATOM 782 N N . ILE A 1 98 ? -6.164 -3.883 -10.278 1.00 93.69 98 ILE A N 1
ATOM 783 C CA . ILE A 1 98 ? -7.132 -4.936 -9.967 1.00 93.69 98 ILE A CA 1
ATOM 784 C C . ILE A 1 98 ? -6.432 -6.154 -9.356 1.00 93.69 98 ILE A C 1
ATOM 786 O O . ILE A 1 98 ? -5.282 -6.428 -9.714 1.00 93.69 98 ILE A O 1
ATOM 790 N N . PRO A 1 99 ? -7.096 -6.908 -8.460 1.00 93.31 99 PRO A N 1
ATOM 791 C CA . PRO A 1 99 ? -6.549 -8.159 -7.948 1.00 93.31 99 PRO A CA 1
ATOM 792 C C . PRO A 1 99 ? -6.249 -9.135 -9.092 1.00 93.31 99 PRO A C 1
ATOM 794 O O . PRO A 1 99 ? -7.120 -9.413 -9.915 1.00 93.31 99 PRO A O 1
ATOM 797 N N . SER A 1 100 ? -5.025 -9.655 -9.137 1.00 90.62 100 SER A N 1
ATOM 798 C CA . SER A 1 100 ?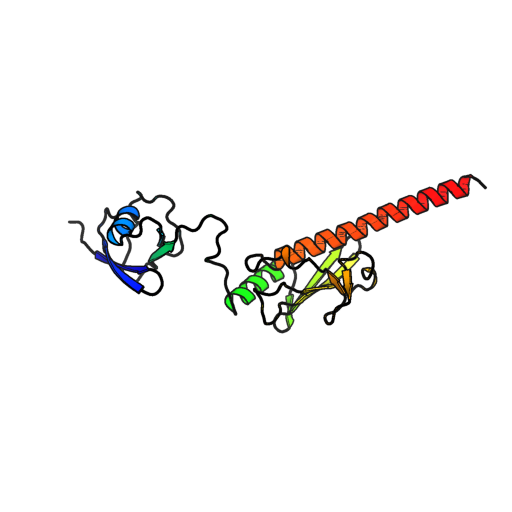 -4.588 -10.687 -10.092 1.00 90.62 100 SER A CA 1
ATOM 799 C C . SER A 1 100 ? -4.273 -12.026 -9.420 1.00 90.62 100 SER A C 1
ATOM 801 O O . SER A 1 100 ? -4.114 -13.028 -10.108 1.00 90.62 100 SER A O 1
ATOM 803 N N . GLY A 1 101 ? -4.211 -12.051 -8.087 1.00 88.31 101 GLY A N 1
ATOM 804 C CA . GLY A 1 101 ? -3.918 -13.229 -7.275 1.00 88.31 101 GLY A CA 1
ATOM 805 C C . GLY A 1 101 ? -4.056 -12.928 -5.781 1.00 88.31 101 GLY A C 1
ATOM 806 O O . GLY A 1 101 ? -4.446 -11.826 -5.382 1.00 88.31 101 GLY A O 1
ATOM 807 N N . TYR A 1 102 ? -3.736 -13.899 -4.922 1.00 85.00 102 TYR A N 1
ATOM 808 C CA . TYR A 1 102 ? -3.730 -13.660 -3.478 1.00 85.00 102 TYR A CA 1
ATOM 809 C C . TYR A 1 102 ? -2.589 -12.702 -3.120 1.00 85.00 102 TYR A C 1
ATOM 811 O O . TYR A 1 102 ? -1.426 -13.055 -3.271 1.00 85.00 102 TYR A O 1
ATOM 819 N N . ARG A 1 103 ? -2.932 -11.502 -2.624 1.00 88.50 103 ARG A N 1
ATOM 820 C CA . ARG A 1 103 ? -1.980 -10.411 -2.323 1.00 88.50 103 ARG A CA 1
ATOM 821 C C . ARG A 1 103 ? -1.238 -9.856 -3.545 1.00 88.50 103 ARG A C 1
ATOM 823 O O . ARG A 1 103 ? -0.216 -9.191 -3.390 1.00 88.50 103 ARG A O 1
ATOM 830 N N . GLU A 1 104 ? -1.783 -10.081 -4.733 1.00 94.56 104 GLU A N 1
ATOM 831 C CA . GLU A 1 104 ? -1.234 -9.595 -5.992 1.00 94.56 104 GLU A CA 1
ATOM 832 C C . GLU A 1 104 ? -2.236 -8.701 -6.706 1.00 94.56 104 GLU A C 1
ATOM 834 O O . GLU A 1 104 ? -3.418 -9.033 -6.827 1.00 94.56 104 GLU A O 1
ATOM 839 N N . PHE A 1 105 ? -1.738 -7.583 -7.221 1.00 96.38 105 PHE A N 1
ATOM 840 C CA . PHE A 1 105 ? -2.523 -6.608 -7.960 1.00 96.38 105 PHE A CA 1
ATOM 841 C C . PHE A 1 105 ? -1.785 -6.209 -9.228 1.00 96.38 105 PHE A C 1
ATOM 843 O O . PHE A 1 105 ? -0.561 -6.089 -9.234 1.00 96.38 105 PHE A O 1
ATOM 850 N N . SER A 1 106 ? -2.524 -5.953 -10.301 1.00 96.50 106 SER A N 1
ATOM 851 C CA . SER A 1 106 ? -1.958 -5.532 -11.581 1.00 96.50 106 SER A CA 1
ATOM 852 C C . SER A 1 106 ? -2.725 -4.351 -12.153 1.00 96.50 106 SER A C 1
ATOM 854 O O . SER A 1 106 ? -3.945 -4.272 -12.024 1.00 96.50 106 SER A O 1
ATOM 856 N N . GLY A 1 107 ? -2.006 -3.423 -12.775 1.00 96.31 107 GLY A N 1
ATOM 857 C CA . GLY A 1 107 ? -2.571 -2.207 -13.348 1.00 96.31 107 GLY A CA 1
ATOM 858 C C . GLY A 1 107 ? -1.803 -1.773 -14.589 1.00 96.31 107 GLY A C 1
ATOM 859 O O . GLY A 1 107 ? -0.603 -2.025 -14.720 1.00 96.31 107 GLY A O 1
ATOM 860 N N . LEU A 1 108 ? -2.502 -1.128 -15.522 1.00 95.75 108 LEU A N 1
ATOM 861 C CA . LEU A 1 108 ? -1.881 -0.476 -16.672 1.00 95.75 108 LEU A CA 1
ATOM 862 C C . LEU A 1 108 ? -1.624 0.986 -16.332 1.00 95.75 108 LEU A C 1
ATOM 864 O O . LEU A 1 108 ? -2.542 1.722 -15.978 1.00 95.75 108 LEU A O 1
ATOM 868 N N . VAL A 1 109 ? -0.375 1.416 -16.471 1.00 93.88 109 VAL A N 1
ATOM 869 C CA . VAL A 1 109 ? 0.040 2.767 -16.109 1.00 93.88 109 VAL A CA 1
ATOM 870 C C . VAL A 1 109 ? 0.675 3.467 -17.296 1.00 93.88 109 VAL A C 1
ATOM 872 O O . VAL A 1 109 ? 1.547 2.929 -17.976 1.00 93.88 109 VAL A O 1
ATOM 875 N N . LYS A 1 110 ? 0.278 4.723 -17.510 1.00 90.88 110 LYS A N 1
ATOM 876 C CA . LYS A 1 110 ? 0.931 5.606 -18.474 1.00 90.88 110 LYS A CA 1
ATOM 877 C C . LYS A 1 110 ? 2.215 6.207 -17.894 1.00 90.88 110 LYS A C 1
ATOM 879 O O . LYS A 1 110 ? 2.173 7.022 -16.958 1.00 90.88 110 LYS A O 1
ATOM 884 N N . VAL A 1 111 ? 3.345 5.855 -18.501 1.00 88.75 111 VAL A N 1
ATOM 885 C CA . VAL A 1 111 ? 4.683 6.372 -18.199 1.00 88.75 111 VAL A CA 1
ATOM 886 C C . VAL A 1 111 ? 5.238 7.034 -19.461 1.00 88.75 111 VAL A C 1
ATOM 888 O O . VAL A 1 111 ? 5.622 6.372 -20.423 1.00 88.75 111 VAL A O 1
ATOM 891 N N . GLY A 1 112 ? 5.228 8.370 -19.483 1.00 82.81 112 GLY A N 1
ATOM 892 C CA . GLY A 1 112 ? 5.538 9.133 -20.693 1.00 82.81 112 GLY A CA 1
ATOM 893 C C . GLY A 1 112 ? 4.530 8.834 -21.808 1.00 82.81 112 GLY A C 1
ATOM 894 O O . GLY A 1 112 ? 3.321 8.977 -21.610 1.00 82.81 112 GLY A O 1
ATOM 895 N N . ASN A 1 113 ? 5.034 8.387 -22.960 1.00 84.12 113 ASN A N 1
ATOM 896 C CA . ASN A 1 113 ? 4.221 8.027 -24.128 1.00 84.12 113 ASN A CA 1
ATOM 897 C C . ASN A 1 113 ? 3.851 6.537 -24.178 1.00 84.12 113 ASN A C 1
ATOM 899 O O . ASN A 1 113 ? 3.211 6.101 -25.130 1.00 84.12 113 ASN A O 1
ATOM 903 N N . ARG A 1 114 ? 4.255 5.751 -23.176 1.00 86.62 114 ARG A N 1
ATOM 904 C CA . ARG A 1 114 ? 4.021 4.306 -23.129 1.00 86.62 114 ARG A CA 1
ATOM 905 C C . ARG A 1 114 ? 2.981 3.967 -22.075 1.00 86.62 114 ARG A C 1
ATOM 907 O O . ARG A 1 114 ? 2.887 4.634 -21.045 1.00 86.62 114 ARG A O 1
ATOM 914 N N . ILE A 1 115 ? 2.228 2.908 -22.334 1.00 92.56 115 ILE A N 1
ATOM 915 C CA . ILE A 1 115 ? 1.398 2.242 -21.335 1.00 92.56 115 ILE A CA 1
ATOM 916 C C . ILE A 1 115 ? 2.119 0.948 -20.987 1.00 92.56 115 ILE A C 1
ATOM 918 O O . ILE A 1 115 ? 2.392 0.143 -21.873 1.00 92.56 115 ILE A O 1
ATOM 922 N N . ILE A 1 116 ? 2.454 0.779 -19.714 1.00 94.19 116 ILE A N 1
ATOM 923 C CA . ILE A 1 116 ? 3.168 -0.394 -19.210 1.00 94.19 116 ILE A CA 1
ATOM 924 C C . ILE A 1 116 ? 2.320 -1.088 -18.157 1.00 94.19 116 ILE A C 1
ATOM 926 O O . ILE A 1 116 ? 1.542 -0.444 -17.448 1.00 94.19 116 ILE A O 1
ATOM 930 N N . ARG A 1 117 ? 2.468 -2.405 -18.041 1.00 95.38 117 ARG A N 1
ATOM 931 C CA . ARG A 1 117 ? 1.846 -3.161 -16.958 1.00 95.38 117 ARG A CA 1
ATOM 932 C C . ARG A 1 117 ? 2.750 -3.099 -15.731 1.00 95.38 117 ARG A C 1
ATOM 934 O O . ARG A 1 117 ? 3.936 -3.404 -15.812 1.00 95.38 117 ARG A O 1
ATOM 941 N N . MET A 1 118 ? 2.174 -2.699 -14.607 1.00 96.69 118 MET A N 1
ATOM 942 C CA . MET A 1 118 ? 2.804 -2.749 -13.294 1.00 96.69 118 MET A CA 1
ATOM 943 C C . MET A 1 118 ? 2.097 -3.791 -12.437 1.00 96.69 118 MET A C 1
ATOM 945 O O . MET A 1 118 ? 0.879 -3.972 -12.546 1.00 96.69 118 MET A O 1
ATOM 949 N N . ARG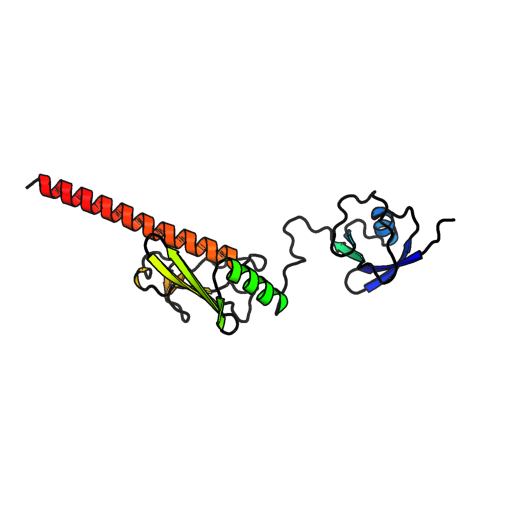 A 1 119 ? 2.858 -4.461 -11.576 1.00 96.56 119 ARG A N 1
ATOM 950 C CA . ARG A 1 119 ? 2.336 -5.407 -10.592 1.00 96.56 119 ARG A CA 1
ATOM 951 C C . ARG A 1 119 ? 2.773 -4.997 -9.198 1.00 96.56 119 ARG A C 1
ATOM 953 O O . ARG A 1 119 ? 3.834 -4.407 -9.010 1.00 96.56 119 ARG A O 1
ATOM 960 N N . VAL A 1 120 ? 1.926 -5.300 -8.231 1.00 96.00 120 VAL A N 1
ATOM 961 C CA . VAL A 1 120 ? 2.137 -5.021 -6.817 1.00 96.00 120 VAL A CA 1
ATOM 962 C C . VAL A 1 120 ? 1.913 -6.314 -6.063 1.00 96.00 120 VAL A C 1
ATOM 964 O O . VAL A 1 120 ? 0.835 -6.901 -6.148 1.00 96.00 120 VAL A O 1
ATOM 967 N N . TYR A 1 121 ? 2.921 -6.736 -5.317 1.00 94.19 121 TYR A N 1
ATOM 968 C CA . TYR A 1 121 ? 2.853 -7.890 -4.438 1.00 94.19 121 TYR A CA 1
ATOM 969 C C . TYR A 1 121 ? 2.974 -7.438 -2.984 1.00 94.19 121 TYR A C 1
ATOM 971 O O . TYR A 1 121 ? 3.892 -6.695 -2.626 1.00 94.19 121 TYR A O 1
ATOM 979 N N . LEU A 1 122 ? 2.036 -7.875 -2.143 1.00 92.00 122 LEU A N 1
ATOM 980 C CA . LEU A 1 122 ? 2.092 -7.672 -0.696 1.00 92.00 122 LEU A CA 1
ATOM 981 C C . LEU A 1 122 ? 2.649 -8.949 -0.045 1.00 92.00 122 LEU A C 1
ATOM 983 O O . LEU A 1 122 ? 1.948 -9.965 -0.026 1.00 92.00 122 LEU A O 1
ATOM 987 N N . PRO A 1 123 ? 3.865 -8.929 0.533 1.00 85.19 123 PRO A N 1
ATOM 988 C CA . PRO A 1 123 ? 4.457 -10.113 1.154 1.00 85.19 123 PRO A CA 1
ATOM 989 C C . PRO A 1 123 ? 3.583 -10.721 2.255 1.00 85.19 123 PRO A C 1
ATOM 991 O O . PRO A 1 123 ? 2.735 -10.046 2.847 1.00 85.19 123 PRO A O 1
ATOM 994 N N . SER A 1 124 ? 3.820 -11.990 2.601 1.00 81.25 124 SER A N 1
ATOM 995 C CA . SER A 1 124 ? 3.123 -12.686 3.700 1.00 81.25 124 SER A CA 1
ATOM 996 C C . SER A 1 124 ? 3.218 -11.926 5.038 1.00 81.25 124 SER A C 1
ATOM 998 O O . SER A 1 124 ? 2.242 -11.868 5.791 1.00 81.25 124 SER A O 1
ATOM 1000 N N . THR A 1 125 ? 4.349 -11.259 5.259 1.00 78.62 125 THR A N 1
ATOM 1001 C CA . THR A 1 125 ? 4.714 -10.433 6.421 1.00 78.62 125 THR A CA 1
ATOM 1002 C C . THR A 1 125 ? 4.204 -8.987 6.367 1.00 78.62 125 THR A C 1
ATOM 1004 O O . THR A 1 125 ? 4.452 -8.212 7.290 1.00 78.62 125 THR A O 1
ATOM 1007 N N . PHE A 1 126 ? 3.484 -8.583 5.317 1.00 76.06 126 PHE A N 1
ATOM 1008 C CA . PHE A 1 126 ? 2.866 -7.256 5.228 1.00 76.06 126 PHE A CA 1
ATOM 1009 C C . PHE A 1 126 ? 1.905 -6.995 6.415 1.00 76.06 126 PHE A C 1
ATOM 1011 O O . PHE A 1 126 ? 1.118 -7.887 6.756 1.00 76.06 126 PHE A O 1
ATOM 1018 N N . PRO A 1 127 ? 1.914 -5.799 7.048 1.00 75.00 127 PRO A N 1
ATOM 1019 C CA . PRO A 1 127 ? 2.592 -4.554 6.646 1.00 75.00 127 PRO A CA 1
ATOM 1020 C C . PRO A 1 127 ? 4.027 -4.356 7.170 1.00 75.00 127 PRO A C 1
ATOM 1022 O O . PRO A 1 127 ? 4.604 -3.288 6.972 1.00 75.00 127 PRO A O 1
ATOM 1025 N N . TYR A 1 128 ? 4.620 -5.352 7.832 1.00 73.75 128 TYR A N 1
ATOM 1026 C CA . TYR A 1 128 ? 5.973 -5.237 8.396 1.00 73.75 128 TYR A CA 1
ATOM 1027 C C . TYR A 1 128 ? 7.078 -5.327 7.341 1.00 73.75 128 TYR A C 1
ATOM 1029 O O . TYR A 1 128 ? 8.173 -4.814 7.551 1.00 73.75 128 TYR A O 1
ATOM 1037 N N . SER A 1 129 ? 6.776 -5.923 6.189 1.00 79.25 129 SER A N 1
ATOM 1038 C CA . SER A 1 129 ? 7.615 -5.858 4.994 1.00 79.25 129 SER A CA 1
ATOM 1039 C C . SER A 1 129 ? 6.980 -4.947 3.953 1.00 79.25 129 SER A C 1
ATOM 1041 O O . SER A 1 129 ? 5.752 -4.863 3.850 1.00 79.25 129 SER A O 1
ATOM 1043 N N . ARG A 1 130 ? 7.826 -4.260 3.183 1.00 84.38 130 ARG A N 1
ATOM 1044 C CA . ARG A 1 130 ? 7.367 -3.350 2.136 1.00 84.38 130 ARG A CA 1
ATOM 1045 C C . ARG A 1 130 ? 6.663 -4.104 1.000 1.00 84.38 130 ARG A C 1
ATOM 1047 O O . ARG A 1 130 ? 7.049 -5.231 0.688 1.00 84.38 130 ARG A O 1
ATOM 1054 N N . PRO A 1 131 ? 5.676 -3.478 0.349 1.00 91.00 131 PRO A N 1
ATOM 1055 C CA . PRO A 1 131 ? 5.184 -3.920 -0.946 1.00 91.00 131 PRO A CA 1
ATOM 1056 C C . PRO A 1 131 ? 6.309 -4.012 -1.982 1.00 91.00 131 PRO A C 1
ATOM 1058 O O . PRO A 1 131 ? 7.224 -3.181 -2.007 1.00 91.00 131 PRO A O 1
ATOM 1061 N N . ILE A 1 132 ? 6.207 -5.004 -2.859 1.00 93.19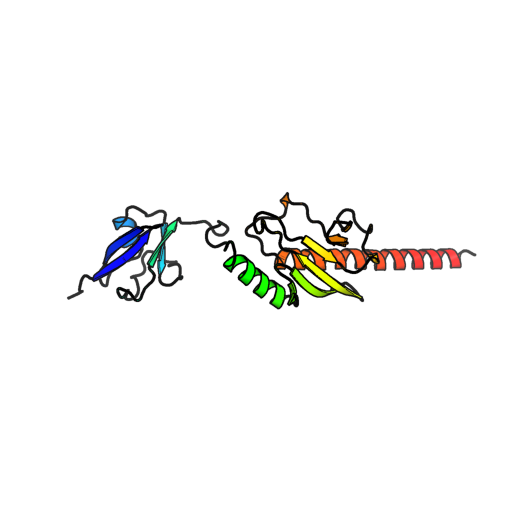 132 ILE A N 1
ATOM 1062 C CA . ILE A 1 132 ? 7.106 -5.203 -3.996 1.00 93.19 132 ILE A CA 1
ATOM 1063 C C . ILE A 1 132 ? 6.381 -4.706 -5.243 1.00 93.19 132 ILE A C 1
ATOM 1065 O O . ILE A 1 132 ? 5.262 -5.134 -5.524 1.00 93.19 132 ILE A O 1
ATOM 1069 N N . ILE A 1 133 ? 6.997 -3.776 -5.972 1.00 95.25 133 ILE A N 1
ATOM 1070 C CA . ILE A 1 133 ? 6.404 -3.144 -7.155 1.00 95.25 133 ILE A CA 1
ATOM 1071 C C . ILE A 1 133 ? 7.254 -3.512 -8.360 1.00 95.25 133 ILE A C 1
ATOM 1073 O O . ILE A 1 133 ? 8.413 -3.103 -8.445 1.00 95.25 133 ILE A O 1
ATOM 1077 N N . THR A 1 134 ? 6.675 -4.252 -9.300 1.00 96.19 134 THR A N 1
ATOM 1078 C CA . THR A 1 134 ? 7.364 -4.692 -10.513 1.00 96.19 134 THR A CA 1
ATOM 1079 C C . THR A 1 134 ? 6.733 -4.125 -11.776 1.00 96.19 134 THR A C 1
ATOM 1081 O O . THR A 1 134 ? 5.593 -3.651 -11.784 1.00 96.19 134 THR A O 1
ATOM 1084 N N . VAL A 1 135 ? 7.512 -4.123 -12.854 1.00 95.44 135 VAL A N 1
ATOM 1085 C CA . VAL A 1 135 ? 7.147 -3.546 -14.146 1.00 95.44 135 VAL A CA 1
ATOM 1086 C C . VAL A 1 135 ? 7.412 -4.567 -15.245 1.00 95.44 135 VAL A C 1
ATOM 1088 O O . VAL A 1 135 ? 8.528 -5.061 -15.384 1.00 95.44 135 VAL A O 1
ATOM 1091 N N . ASP A 1 136 ? 6.411 -4.836 -16.075 1.00 91.75 136 ASP A N 1
ATOM 1092 C CA . ASP A 1 136 ? 6.528 -5.741 -17.223 1.00 91.75 136 ASP A CA 1
ATOM 1093 C C . ASP A 1 136 ? 7.020 -4.972 -18.468 1.00 91.75 136 ASP A C 1
ATOM 1095 O O . ASP A 1 136 ? 6.376 -4.975 -19.517 1.00 91.75 136 ASP A O 1
ATOM 1099 N N . ASP A 1 137 ? 8.141 -4.254 -18.353 1.00 90.69 137 ASP A N 1
ATOM 1100 C CA . ASP A 1 137 ? 8.821 -3.624 -19.494 1.00 90.69 137 ASP A CA 1
ATOM 1101 C C . ASP A 1 137 ? 10.349 -3.737 -19.308 1.00 90.69 137 ASP A C 1
ATOM 1103 O O . ASP A 1 137 ? 10.937 -3.004 -18.500 1.00 90.69 137 ASP A O 1
ATOM 1107 N N . PRO A 1 138 ? 11.021 -4.630 -20.064 1.00 89.38 138 PRO A N 1
ATOM 1108 C CA . PRO A 1 138 ? 12.457 -4.871 -19.935 1.00 89.38 138 PRO A CA 1
ATOM 1109 C C . PRO A 1 138 ? 13.303 -3.648 -20.269 1.00 89.38 138 PRO A C 1
ATOM 1111 O O . PRO A 1 138 ? 14.449 -3.556 -19.833 1.00 89.38 138 PRO A O 1
ATOM 1114 N N . SER A 1 139 ? 12.750 -2.667 -20.986 1.00 88.56 139 SER A N 1
ATOM 1115 C CA . SER A 1 139 ? 13.497 -1.473 -21.357 1.00 88.56 139 SER A CA 1
ATOM 1116 C C . SER A 1 139 ? 13.847 -0.578 -20.168 1.00 88.56 139 SER A C 1
ATOM 1118 O O . SER A 1 139 ? 14.668 0.320 -20.352 1.00 88.56 139 SER A O 1
ATOM 1120 N N . PHE A 1 140 ? 13.257 -0.782 -18.984 1.00 87.88 140 PHE A N 1
ATOM 1121 C CA . PHE A 1 140 ? 13.609 -0.058 -17.756 1.00 87.88 140 PHE A CA 1
ATOM 1122 C C . PHE A 1 140 ? 14.773 -0.678 -16.977 1.00 87.88 140 PHE A C 1
ATOM 1124 O O . PHE A 1 140 ? 15.410 0.031 -16.191 1.00 87.88 140 PHE A O 1
ATOM 1131 N N . LEU A 1 141 ? 15.069 -1.964 -17.182 1.00 90.19 141 LEU A N 1
ATOM 1132 C CA . LEU A 1 141 ? 16.121 -2.657 -16.445 1.00 90.19 141 LEU A CA 1
ATOM 1133 C C . LEU A 1 141 ? 17.481 -1.985 -16.690 1.00 90.19 141 LEU A C 1
ATOM 1135 O O . LEU A 1 141 ? 17.833 -1.663 -17.824 1.00 90.19 141 LEU A O 1
ATOM 1139 N N . GLY A 1 142 ? 18.231 -1.723 -15.617 1.00 81.38 142 GLY A N 1
ATOM 1140 C CA . GLY A 1 142 ? 19.551 -1.088 -15.693 1.00 81.38 142 GLY A CA 1
ATOM 1141 C C . GLY A 1 142 ? 19.543 0.421 -15.969 1.00 81.38 142 GLY A C 1
ATOM 1142 O O . GLY A 1 142 ? 20.606 1.036 -15.990 1.00 81.38 142 GLY A O 1
ATOM 1143 N N . ARG A 1 143 ? 18.373 1.064 -16.129 1.00 85.94 143 ARG A N 1
ATOM 1144 C CA . ARG A 1 143 ? 18.301 2.527 -16.328 1.00 85.94 143 ARG A CA 1
ATOM 1145 C C . ARG A 1 143 ? 18.566 3.345 -15.069 1.00 85.94 143 ARG A C 1
ATOM 1147 O O . ARG A 1 143 ? 18.888 4.527 -15.162 1.00 85.94 143 ARG A O 1
ATOM 1154 N N . HIS A 1 144 ? 18.374 2.749 -13.899 1.00 88.44 144 HIS A N 1
ATOM 1155 C CA . HIS A 1 144 ? 18.658 3.371 -12.614 1.00 88.44 144 HIS A CA 1
ATOM 1156 C C . HIS A 1 144 ? 19.051 2.285 -11.610 1.00 88.44 144 HIS A C 1
ATOM 1158 O O . HIS A 1 144 ? 18.458 1.210 -11.661 1.00 88.44 144 HIS A O 1
ATOM 1164 N N . PRO A 1 145 ? 19.939 2.559 -10.637 1.00 86.94 145 PRO A N 1
ATOM 1165 C CA . PRO A 1 145 ? 20.283 1.600 -9.577 1.00 86.94 145 PRO A CA 1
ATOM 1166 C C . PRO A 1 145 ? 19.092 1.099 -8.744 1.00 86.94 145 PRO A C 1
ATOM 1168 O O . PRO A 1 145 ? 19.179 0.078 -8.077 1.00 86.94 145 PRO A O 1
ATOM 1171 N N . CYS A 1 146 ? 17.973 1.824 -8.780 1.00 87.88 146 CYS A N 1
ATOM 1172 C CA . CYS A 1 146 ? 16.727 1.457 -8.100 1.00 87.88 146 CYS A CA 1
ATOM 1173 C C . CYS A 1 146 ? 15.806 0.593 -8.971 1.00 87.88 146 CYS A C 1
ATOM 1175 O O . CYS A 1 146 ? 14.719 0.258 -8.525 1.00 87.88 146 CYS A O 1
ATOM 1177 N N . ILE A 1 147 ? 16.190 0.278 -10.211 1.00 90.75 147 ILE A N 1
ATOM 1178 C CA . ILE A 1 147 ? 15.448 -0.628 -11.087 1.00 90.75 147 ILE A CA 1
ATOM 1179 C C . ILE A 1 147 ? 16.294 -1.875 -11.287 1.00 90.75 147 ILE A C 1
ATOM 1181 O O . ILE A 1 147 ? 17.276 -1.858 -12.032 1.00 90.75 147 ILE A O 1
ATOM 1185 N N . MET A 1 148 ? 15.913 -2.944 -10.602 1.00 90.44 148 MET A N 1
ATOM 1186 C CA . MET A 1 148 ? 16.710 -4.162 -10.496 1.00 90.44 148 MET A CA 1
ATOM 1187 C C . MET A 1 148 ? 15.866 -5.399 -10.765 1.00 90.44 148 MET A C 1
ATOM 1189 O O . MET A 1 148 ? 14.650 -5.380 -10.606 1.00 90.44 148 MET A O 1
ATOM 1193 N N . LEU A 1 149 ? 16.517 -6.474 -11.199 1.00 91.12 149 LEU A N 1
ATOM 1194 C CA . LEU A 1 149 ? 15.864 -7.763 -11.373 1.00 91.12 149 LEU A CA 1
ATOM 1195 C C . LEU A 1 149 ? 15.815 -8.500 -10.027 1.00 91.12 149 LEU A C 1
ATOM 1197 O O . LEU A 1 149 ? 16.821 -8.580 -9.327 1.00 91.12 149 LEU A O 1
ATOM 1201 N N . ASN A 1 150 ? 14.646 -9.031 -9.695 1.00 86.50 150 ASN A N 1
ATOM 1202 C CA . ASN A 1 150 ? 14.313 -9.751 -8.468 1.00 86.50 150 ASN A CA 1
ATOM 1203 C C . ASN A 1 150 ? 13.553 -11.051 -8.848 1.00 86.50 150 ASN A C 1
ATOM 1205 O O . ASN A 1 150 ? 13.110 -11.197 -9.989 1.00 86.50 150 ASN A O 1
ATOM 1209 N N . GLU A 1 151 ? 13.390 -11.991 -7.911 1.00 85.88 151 GLU A N 1
ATOM 1210 C CA . GLU A 1 151 ? 12.525 -13.182 -8.036 1.00 85.88 151 GLU A CA 1
ATOM 1211 C C . GLU A 1 151 ? 11.098 -12.898 -8.564 1.00 85.88 151 GLU A C 1
ATOM 1213 O O . GLU A 1 151 ? 10.527 -13.722 -9.274 1.00 85.88 151 GLU A O 1
ATOM 1218 N N . HIS A 1 152 ? 10.541 -11.714 -8.297 1.00 84.31 152 HIS A N 1
ATOM 1219 C CA . HIS A 1 152 ? 9.226 -11.262 -8.761 1.00 84.31 152 HIS A CA 1
ATOM 1220 C C . HIS A 1 152 ? 9.249 -10.527 -10.117 1.00 84.31 152 HIS A C 1
ATOM 1222 O O . HIS A 1 152 ? 8.188 -10.172 -10.637 1.00 84.31 152 HIS A O 1
ATOM 1228 N N . GLY A 1 153 ? 10.430 -10.259 -10.686 1.00 90.25 153 GLY A N 1
ATOM 1229 C CA . GLY A 1 153 ? 10.608 -9.542 -11.953 1.00 90.25 153 GLY A CA 1
ATOM 1230 C C . GLY A 1 153 ? 11.404 -8.241 -11.821 1.00 90.25 153 GLY A C 1
ATOM 1231 O O . GLY A 1 153 ? 12.258 -8.100 -10.949 1.00 90.25 153 GLY A O 1
ATOM 1232 N N . ILE A 1 154 ? 11.161 -7.285 -12.723 1.00 93.75 154 ILE A N 1
ATOM 1233 C CA . ILE A 1 154 ? 11.875 -5.998 -12.743 1.00 93.75 154 ILE A CA 1
ATOM 1234 C C . ILE A 1 154 ? 11.246 -5.075 -11.706 1.00 93.75 154 ILE A C 1
ATOM 1236 O O . ILE A 1 154 ? 10.164 -4.535 -11.920 1.00 93.75 154 ILE A O 1
ATOM 1240 N N . GLU A 1 155 ? 11.920 -4.906 -10.580 1.00 93.94 155 GLU A N 1
ATOM 1241 C CA . GLU A 1 155 ? 11.440 -4.182 -9.415 1.00 93.94 155 GLU A CA 1
ATOM 1242 C C . GLU A 1 155 ? 11.857 -2.707 -9.437 1.00 93.94 155 GLU A C 1
ATOM 1244 O O . GLU A 1 155 ? 13.019 -2.383 -9.688 1.00 93.94 155 GLU A O 1
ATOM 1249 N N . VAL A 1 156 ? 10.924 -1.815 -9.089 1.00 92.25 156 VAL A N 1
ATOM 1250 C CA . VAL A 1 156 ? 11.243 -0.448 -8.650 1.00 92.25 156 VAL A CA 1
ATOM 1251 C C . VAL A 1 156 ? 11.499 -0.482 -7.145 1.00 92.25 156 VAL A C 1
ATOM 1253 O O . VAL A 1 156 ? 10.578 -0.419 -6.331 1.00 92.25 156 VAL A O 1
ATOM 1256 N N . HIS A 1 157 ? 12.768 -0.622 -6.782 1.00 87.50 157 HIS A N 1
ATOM 1257 C CA . HIS A 1 157 ? 13.216 -0.819 -5.414 1.00 87.50 157 HIS A CA 1
ATOM 1258 C C . HIS A 1 157 ? 13.390 0.515 -4.676 1.00 87.50 157 HIS A C 1
ATOM 1260 O O . HIS A 1 157 ? 14.260 1.329 -5.003 1.00 87.50 157 HIS A O 1
ATOM 1266 N N . PHE A 1 158 ? 12.601 0.708 -3.622 1.00 79.31 158 PHE A N 1
ATOM 1267 C CA . PHE A 1 158 ? 12.787 1.780 -2.645 1.00 79.31 158 PHE A CA 1
ATOM 1268 C C . PHE A 1 158 ? 13.540 1.233 -1.437 1.00 79.31 158 PHE A C 1
ATOM 1270 O O . PHE A 1 158 ? 13.232 0.135 -0.983 1.00 79.31 158 PHE A O 1
ATOM 1277 N N . LYS A 1 159 ? 14.498 1.998 -0.889 1.00 73.19 159 LYS A N 1
ATOM 1278 C CA . LYS A 1 159 ? 15.215 1.562 0.321 1.00 73.19 159 LYS A CA 1
ATOM 1279 C C . LYS A 1 159 ? 14.215 1.308 1.448 1.00 73.19 159 LYS A C 1
ATOM 1281 O O . LYS A 1 159 ? 13.389 2.177 1.732 1.00 73.19 159 LYS A O 1
ATOM 1286 N N . ASP A 1 160 ? 14.371 0.187 2.143 1.00 65.38 160 ASP A N 1
ATOM 1287 C CA . ASP A 1 160 ? 13.454 -0.252 3.203 1.00 65.38 160 ASP A CA 1
ATOM 1288 C C . ASP A 1 160 ? 13.241 0.808 4.298 1.00 65.38 160 ASP A C 1
ATOM 1290 O O . ASP A 1 160 ? 12.140 0.958 4.819 1.00 65.38 160 ASP A O 1
ATOM 1294 N N . ASN A 1 161 ? 14.259 1.627 4.586 1.00 66.12 161 ASN A N 1
ATOM 1295 C CA . ASN A 1 161 ? 14.185 2.690 5.595 1.00 66.12 161 ASN A CA 1
ATOM 1296 C C . ASN A 1 161 ? 13.160 3.792 5.270 1.00 66.12 161 ASN A C 1
ATOM 1298 O O . ASN A 1 161 ? 12.699 4.472 6.195 1.00 66.12 161 ASN A O 1
ATOM 1302 N N . TYR A 1 162 ? 12.818 3.979 3.990 1.00 66.62 162 TYR A N 1
ATOM 1303 C CA . TYR A 1 162 ? 11.806 4.942 3.543 1.00 66.62 162 TYR A CA 1
ATOM 1304 C C . TYR A 1 162 ? 10.382 4.403 3.655 1.00 66.62 162 TYR A C 1
ATOM 1306 O O . TYR A 1 162 ? 9.443 5.193 3.664 1.00 66.62 162 TYR A O 1
ATOM 1314 N N . TRP A 1 163 ? 10.212 3.085 3.768 1.00 70.06 163 TRP A N 1
ATOM 1315 C CA . TRP A 1 163 ? 8.916 2.483 4.034 1.00 70.06 163 TRP A CA 1
ATOM 1316 C C . TRP A 1 163 ? 8.637 2.454 5.533 1.00 70.06 163 TRP A C 1
ATOM 1318 O O . TRP A 1 163 ? 9.525 2.201 6.354 1.00 70.06 163 TRP A O 1
ATOM 1328 N N . LYS A 1 164 ? 7.376 2.687 5.897 1.00 78.00 164 LYS A N 1
ATOM 1329 C CA . LYS A 1 164 ? 6.879 2.503 7.258 1.00 78.00 164 LYS A CA 1
ATOM 1330 C C . LYS A 1 164 ? 5.601 1.668 7.228 1.00 78.00 164 LYS A C 1
ATOM 1332 O O . LYS A 1 164 ? 4.787 1.884 6.336 1.00 78.00 164 LYS A O 1
ATOM 1337 N N . PRO A 1 165 ? 5.357 0.784 8.214 1.00 68.00 165 PRO A N 1
ATOM 1338 C CA . PRO A 1 165 ? 4.176 -0.088 8.219 1.00 68.00 165 PRO A CA 1
ATOM 1339 C C . PRO A 1 165 ? 2.820 0.633 8.142 1.00 68.00 165 PRO A C 1
ATOM 1341 O O . PRO A 1 165 ? 1.819 0.032 7.757 1.00 68.00 165 PRO A O 1
ATOM 1344 N N . TRP A 1 166 ? 2.774 1.912 8.521 1.00 71.56 166 TRP A N 1
ATOM 1345 C CA . TRP A 1 166 ? 1.572 2.744 8.457 1.00 71.56 166 TRP A CA 1
ATOM 1346 C C . TRP A 1 166 ? 1.344 3.424 7.100 1.00 71.56 166 TRP A C 1
ATOM 1348 O O . TRP A 1 166 ? 0.234 3.887 6.859 1.00 71.56 166 TRP A O 1
ATOM 1358 N N . MET A 1 167 ? 2.346 3.483 6.216 1.00 77.38 167 MET A N 1
ATOM 1359 C CA . MET A 1 167 ? 2.196 4.052 4.870 1.00 77.38 167 MET A CA 1
ATOM 1360 C C . MET A 1 167 ? 1.327 3.149 3.998 1.00 77.38 167 MET A C 1
ATOM 1362 O O . MET A 1 167 ? 1.308 1.934 4.189 1.00 77.38 167 MET A O 1
ATOM 1366 N N . HIS A 1 168 ? 0.600 3.717 3.040 1.00 85.44 168 HIS A N 1
ATOM 1367 C CA . HIS A 1 168 ? -0.209 2.932 2.108 1.00 85.44 168 HIS A CA 1
ATOM 1368 C C . HIS A 1 168 ? 0.603 2.471 0.898 1.00 85.44 168 HIS A C 1
ATOM 1370 O O . HIS A 1 168 ? 1.485 3.169 0.398 1.00 85.44 168 HIS A O 1
ATOM 1376 N N . THR A 1 169 ? 0.275 1.293 0.377 1.00 89.56 169 THR A N 1
ATOM 1377 C CA . THR A 1 169 ? 0.892 0.756 -0.841 1.00 89.56 169 THR A CA 1
ATOM 1378 C C . THR A 1 169 ? 0.607 1.656 -2.035 1.00 89.56 169 THR A C 1
ATOM 1380 O O . THR A 1 169 ? 1.476 1.848 -2.882 1.00 89.56 169 THR A O 1
ATOM 1383 N N . SER A 1 170 ? -0.585 2.255 -2.084 1.00 87.38 170 SER A N 1
ATOM 1384 C CA . SER A 1 170 ? -0.972 3.223 -3.113 1.00 87.38 170 SER A CA 1
ATOM 1385 C C . SER A 1 170 ? -0.011 4.416 -3.194 1.00 87.38 170 SER A C 1
ATOM 1387 O O . SER A 1 170 ? 0.308 4.864 -4.294 1.00 87.38 170 SER A O 1
ATOM 1389 N N . GLU A 1 171 ? 0.522 4.887 -2.063 1.00 86.50 171 GLU A N 1
ATOM 1390 C CA . GLU A 1 171 ? 1.511 5.971 -2.028 1.00 86.50 171 GLU A CA 1
ATOM 1391 C C . GLU A 1 171 ? 2.835 5.544 -2.668 1.00 86.50 171 GLU A C 1
ATOM 1393 O O . GLU A 1 171 ? 3.378 6.270 -3.502 1.00 86.50 171 GLU A O 1
ATOM 1398 N N . LEU A 1 172 ? 3.335 4.348 -2.333 1.00 89.56 172 LEU A N 1
ATOM 1399 C CA . LEU A 1 172 ? 4.539 3.791 -2.960 1.00 89.56 172 LEU A CA 1
ATOM 1400 C C . LEU A 1 172 ? 4.346 3.577 -4.464 1.00 89.56 172 LEU A C 1
ATOM 1402 O O . LEU A 1 172 ? 5.243 3.878 -5.250 1.00 89.56 172 LEU A O 1
ATOM 1406 N N . VAL A 1 173 ? 3.174 3.093 -4.878 1.00 92.12 173 VAL A N 1
ATOM 1407 C CA . VAL A 1 173 ? 2.831 2.930 -6.295 1.00 92.12 173 VAL A CA 1
ATOM 1408 C C . VAL A 1 173 ? 2.843 4.283 -6.998 1.00 92.12 173 VAL A C 1
ATOM 1410 O O . VAL A 1 173 ? 3.521 4.430 -8.012 1.00 92.12 173 VAL A O 1
ATOM 1413 N N . ALA A 1 174 ? 2.185 5.305 -6.448 1.00 90.00 174 ALA A N 1
ATOM 1414 C CA . ALA A 1 174 ? 2.197 6.649 -7.023 1.00 90.00 174 ALA A CA 1
ATOM 1415 C C . ALA A 1 174 ? 3.626 7.216 -7.147 1.00 90.00 174 ALA A C 1
ATOM 1417 O O . ALA A 1 174 ? 3.981 7.780 -8.189 1.00 90.00 174 ALA A O 1
ATOM 1418 N N . GLN A 1 175 ? 4.471 7.006 -6.131 1.00 89.38 175 GLN A N 1
ATOM 1419 C CA . GLN A 1 175 ? 5.887 7.385 -6.167 1.00 89.38 175 GLN A CA 1
ATOM 1420 C C . GLN A 1 175 ? 6.660 6.625 -7.255 1.00 89.38 175 GLN A C 1
ATOM 1422 O O . GLN A 1 175 ? 7.413 7.247 -8.007 1.00 89.38 175 GLN A O 1
ATOM 1427 N N . ALA A 1 176 ? 6.440 5.316 -7.405 1.00 91.88 176 ALA A N 1
ATOM 1428 C CA . ALA A 1 176 ? 7.058 4.500 -8.453 1.00 91.88 176 ALA A CA 1
ATOM 1429 C C . ALA A 1 176 ? 6.686 5.001 -9.851 1.00 91.88 176 ALA A C 1
ATOM 1431 O O . ALA A 1 176 ? 7.553 5.161 -10.710 1.00 91.88 176 ALA A O 1
ATOM 1432 N N . ILE A 1 177 ? 5.415 5.338 -10.067 1.00 91.62 177 ILE A N 1
ATOM 1433 C CA . ILE A 1 177 ? 4.929 5.889 -11.336 1.00 91.62 177 ILE A CA 1
ATOM 1434 C C . ILE A 1 177 ? 5.602 7.234 -11.635 1.00 91.62 177 ILE A C 1
ATOM 1436 O O . ILE A 1 177 ? 6.083 7.459 -12.751 1.00 91.62 177 ILE A O 1
ATOM 1440 N N . GLY A 1 178 ? 5.661 8.133 -10.647 1.00 90.44 178 GLY A N 1
ATOM 1441 C CA . GLY A 1 178 ? 6.347 9.422 -10.773 1.00 90.44 178 GLY A CA 1
ATOM 1442 C C . GLY A 1 178 ? 7.836 9.263 -11.092 1.00 90.44 178 GLY A C 1
ATOM 1443 O O . GLY A 1 178 ? 8.361 9.930 -11.989 1.00 90.44 178 GLY A O 1
ATOM 1444 N N . PHE A 1 179 ? 8.497 8.322 -10.423 1.00 90.94 179 PHE A N 1
ATOM 1445 C CA . PHE A 1 179 ? 9.899 7.992 -10.643 1.00 90.94 179 PHE A CA 1
ATOM 1446 C C . PHE A 1 179 ? 10.156 7.462 -12.060 1.00 90.94 179 PHE A C 1
ATOM 1448 O O . PHE A 1 179 ? 11.004 8.011 -12.769 1.00 90.94 179 PHE A O 1
ATOM 1455 N N . LEU A 1 180 ? 9.376 6.486 -12.534 1.00 91.62 180 LEU A N 1
ATOM 1456 C CA . LEU A 1 180 ? 9.493 5.959 -13.900 1.00 91.62 180 LEU A CA 1
ATOM 1457 C C . LEU A 1 180 ? 9.263 7.052 -14.957 1.00 91.62 180 LEU A C 1
ATOM 1459 O O . LEU A 1 180 ? 9.994 7.130 -15.948 1.00 91.62 180 LEU A O 1
ATOM 1463 N N . ARG A 1 181 ? 8.304 7.961 -14.724 1.00 91.12 181 ARG A N 1
ATOM 1464 C CA . ARG A 1 181 ? 8.070 9.124 -15.602 1.00 91.12 181 ARG A CA 1
ATOM 1465 C C . ARG A 1 181 ? 9.282 10.051 -15.658 1.00 91.12 181 ARG A C 1
ATOM 1467 O O . ARG A 1 181 ? 9.580 10.593 -16.721 1.00 91.12 181 ARG A O 1
ATOM 1474 N N . SER A 1 182 ? 9.981 10.241 -14.540 1.00 88.25 182 SER A N 1
ATOM 1475 C CA . SER A 1 182 ? 11.189 11.072 -14.494 1.00 88.25 182 SER A CA 1
ATOM 1476 C C . SER A 1 182 ? 12.342 10.467 -15.306 1.00 88.25 182 SER A C 1
ATOM 1478 O O . SER A 1 182 ? 13.047 11.197 -16.005 1.00 88.25 182 SER A O 1
ATOM 1480 N N . ILE A 1 183 ? 12.483 9.136 -15.293 1.00 86.69 183 ILE A N 1
ATOM 1481 C CA . ILE A 1 183 ? 13.489 8.409 -16.079 1.00 86.69 183 ILE A CA 1
ATOM 1482 C C . ILE A 1 183 ? 13.204 8.531 -17.579 1.00 86.69 183 ILE A C 1
ATOM 1484 O O . ILE A 1 183 ? 14.115 8.817 -18.355 1.00 86.69 183 ILE A O 1
ATOM 1488 N N . GLU A 1 184 ? 11.946 8.368 -17.997 1.00 83.81 184 GLU A N 1
ATOM 1489 C CA . GLU A 1 184 ? 11.558 8.547 -19.404 1.00 83.81 184 GLU A CA 1
ATOM 1490 C C . GLU A 1 184 ? 11.787 9.989 -19.889 1.00 83.81 184 GLU A C 1
ATOM 1492 O O . GLU A 1 184 ? 12.327 10.192 -20.976 1.00 83.81 184 GLU A O 1
ATOM 1497 N N . LYS A 1 185 ? 11.483 11.009 -19.071 1.00 77.81 185 LYS A N 1
ATOM 1498 C CA . LYS A 1 185 ? 11.771 12.413 -19.428 1.00 77.81 185 LYS A CA 1
ATOM 1499 C C . LYS A 1 185 ? 13.263 12.672 -19.653 1.00 77.81 185 LYS A C 1
ATOM 1501 O O . LYS A 1 185 ? 13.613 13.331 -20.630 1.00 77.81 185 LYS A O 1
ATOM 1506 N N . ARG A 1 186 ? 14.139 12.126 -18.797 1.00 66.75 186 ARG A N 1
ATOM 1507 C CA . ARG A 1 186 ? 15.602 12.260 -18.952 1.00 66.75 186 ARG A CA 1
ATOM 1508 C C . ARG A 1 186 ? 16.109 11.652 -20.261 1.00 66.75 186 ARG A C 1
ATOM 1510 O O . ARG A 1 186 ? 17.055 12.177 -20.843 1.00 66.75 186 ARG A O 1
ATOM 1517 N N . ARG A 1 187 ? 15.470 10.581 -20.745 1.00 62.91 187 ARG A N 1
ATOM 1518 C CA . ARG A 1 187 ? 15.782 9.983 -22.049 1.00 62.91 187 ARG A CA 1
ATOM 1519 C C . ARG A 1 187 ? 15.414 10.911 -23.201 1.00 62.91 187 ARG A C 1
ATOM 1521 O O . ARG A 1 187 ? 16.208 11.060 -24.118 1.00 62.91 187 ARG A O 1
ATOM 1528 N N . ILE A 1 188 ? 14.239 11.538 -23.161 1.00 58.84 188 ILE A N 1
ATOM 1529 C CA . ILE A 1 188 ? 13.827 12.473 -24.218 1.00 58.84 188 ILE A CA 1
ATOM 1530 C C . ILE A 1 188 ? 14.816 13.640 -24.291 1.00 58.84 188 ILE A C 1
ATOM 1532 O O . ILE A 1 188 ? 15.279 13.960 -25.378 1.00 58.84 188 ILE A O 1
ATOM 1536 N N . SER A 1 189 ? 15.214 14.208 -23.146 1.00 58.50 189 SER A N 1
ATOM 1537 C CA . SER A 1 189 ? 16.195 15.302 -23.114 1.00 58.50 189 SER A CA 1
ATOM 1538 C C . SER A 1 189 ? 17.600 14.890 -23.559 1.00 58.50 189 SER A C 1
ATOM 1540 O O . SER A 1 189 ? 18.305 15.688 -24.169 1.00 58.50 189 SER A O 1
ATOM 1542 N N . SER A 1 190 ? 18.038 13.661 -23.256 1.00 57.72 190 SER A N 1
ATOM 1543 C CA . SER A 1 190 ? 19.355 13.190 -23.699 1.00 57.72 190 SER A CA 1
ATOM 1544 C C . SER A 1 190 ? 19.373 12.863 -25.190 1.00 57.72 190 SER A C 1
ATOM 1546 O O . SER A 1 190 ? 20.376 13.121 -25.847 1.00 57.72 190 SER A O 1
ATOM 1548 N N . TRP A 1 191 ? 18.263 12.362 -25.741 1.00 51.00 191 TRP A N 1
ATOM 1549 C CA . TRP A 1 191 ? 18.109 12.110 -27.174 1.00 51.00 191 TRP A CA 1
ATOM 1550 C C . TRP A 1 191 ? 17.993 13.400 -27.982 1.00 51.00 191 TRP A C 1
ATOM 1552 O O . TRP A 1 191 ? 18.685 13.517 -28.987 1.00 51.00 191 TRP A O 1
ATOM 1562 N N . THR A 1 192 ? 17.228 14.398 -27.529 1.00 57.25 192 THR A N 1
ATOM 1563 C CA . THR A 1 192 ? 17.200 15.710 -28.196 1.00 57.25 192 THR A CA 1
ATOM 1564 C C . THR A 1 192 ? 18.549 16.419 -28.114 1.00 57.25 192 THR A C 1
ATOM 1566 O O . THR A 1 192 ? 18.959 17.039 -29.088 1.00 57.25 192 THR A O 1
ATOM 1569 N N . GLY A 1 193 ? 19.285 16.281 -27.006 1.00 54.53 193 GLY A N 1
ATOM 1570 C CA . GLY A 1 193 ? 20.663 16.773 -26.895 1.00 54.53 193 GLY A CA 1
ATOM 1571 C C . GLY A 1 193 ? 21.639 16.068 -27.847 1.00 54.53 193 GLY A C 1
ATOM 1572 O O . GLY A 1 193 ? 22.463 16.724 -28.478 1.00 54.53 193 GLY A O 1
ATOM 1573 N N . LEU A 1 194 ? 21.522 14.746 -28.006 1.00 54.78 194 LEU A N 1
ATOM 1574 C CA . LEU A 1 194 ? 22.328 13.949 -28.943 1.00 54.78 194 LEU A CA 1
ATOM 1575 C C . LEU A 1 194 ? 21.968 14.200 -30.410 1.00 54.78 194 LEU A C 1
ATOM 1577 O O . LEU A 1 194 ? 22.860 14.206 -31.254 1.00 54.78 194 LEU A O 1
ATOM 1581 N N . GLU A 1 195 ? 20.693 14.415 -30.731 1.00 57.69 195 GLU A N 1
ATOM 1582 C CA . GLU A 1 195 ? 20.244 14.814 -32.069 1.00 57.69 195 GLU A CA 1
ATOM 1583 C C . GLU A 1 195 ? 20.669 16.244 -32.394 1.00 57.69 195 GLU A C 1
ATOM 1585 O O . GLU A 1 195 ? 21.186 16.481 -33.481 1.00 57.69 195 GLU A O 1
ATOM 1590 N N . ALA A 1 196 ? 20.549 17.179 -31.448 1.00 60.44 196 ALA A N 1
ATOM 1591 C CA . ALA A 1 196 ? 21.068 18.535 -31.601 1.00 60.44 196 ALA A CA 1
ATOM 1592 C C . ALA A 1 196 ? 22.590 18.529 -31.805 1.00 60.44 196 ALA A C 1
ATOM 1594 O O . ALA A 1 196 ? 23.086 19.200 -32.704 1.00 60.44 196 ALA A O 1
ATOM 1595 N N . PHE A 1 197 ? 23.327 17.711 -31.047 1.00 57.56 197 PHE A N 1
ATOM 1596 C CA . PHE A 1 197 ? 24.767 17.533 -31.225 1.00 57.56 197 PHE A CA 1
ATOM 1597 C C . PHE A 1 197 ? 25.115 16.873 -32.567 1.00 57.56 197 PHE A C 1
ATOM 1599 O O . PHE A 1 197 ? 26.012 17.331 -33.266 1.00 57.56 197 PHE A O 1
ATOM 1606 N N . ARG A 1 198 ? 24.387 15.831 -32.987 1.00 60.91 198 ARG A N 1
ATOM 1607 C CA . ARG A 1 198 ? 24.574 15.194 -34.305 1.00 60.91 198 ARG A CA 1
ATOM 1608 C C . ARG A 1 198 ? 24.263 16.139 -35.463 1.00 60.91 198 ARG A C 1
ATOM 1610 O O . ARG A 1 198 ? 24.971 16.101 -36.465 1.00 60.91 198 ARG A O 1
ATOM 1617 N N . ASN A 1 199 ? 23.236 16.973 -35.333 1.00 66.12 199 ASN A N 1
ATOM 1618 C CA . ASN A 1 199 ? 22.885 17.985 -36.327 1.00 66.12 199 ASN A CA 1
ATOM 1619 C C . ASN A 1 199 ? 23.925 19.109 -36.367 1.00 66.12 199 ASN A C 1
ATOM 1621 O O . ASN A 1 199 ? 24.278 19.553 -37.454 1.00 66.12 199 ASN A O 1
ATOM 1625 N N . LEU A 1 200 ? 24.480 19.497 -35.214 1.00 61.41 200 LEU A N 1
ATOM 1626 C CA . LEU A 1 200 ? 25.616 20.414 -35.138 1.00 61.41 200 LEU A CA 1
ATOM 1627 C C . LEU A 1 200 ? 26.835 19.824 -35.864 1.00 61.41 200 LEU A C 1
ATOM 1629 O O . LEU A 1 200 ? 27.375 20.459 -36.756 1.00 61.41 200 LEU A O 1
ATOM 1633 N N . MET A 1 201 ? 27.208 18.574 -35.571 1.00 57.03 201 MET A N 1
ATOM 1634 C CA . MET A 1 201 ? 28.349 17.896 -36.206 1.00 57.03 201 MET A CA 1
ATOM 1635 C C . MET A 1 201 ? 28.169 17.664 -37.716 1.00 57.03 201 MET A C 1
ATOM 1637 O O . MET A 1 201 ? 29.156 17.616 -38.442 1.00 57.03 201 MET A O 1
ATOM 1641 N N . ARG A 1 202 ? 26.929 17.542 -38.211 1.00 54.84 202 ARG A N 1
ATOM 1642 C CA . ARG A 1 202 ? 26.627 17.462 -39.653 1.00 54.84 202 ARG A CA 1
ATOM 1643 C C . ARG A 1 202 ? 26.738 18.799 -40.385 1.00 54.84 202 ARG A C 1
ATOM 1645 O O . ARG A 1 202 ? 26.891 18.778 -41.595 1.00 54.84 202 ARG A O 1
ATOM 1652 N N . GLY A 1 203 ? 26.654 19.928 -39.682 1.00 51.56 203 GLY A N 1
ATOM 1653 C CA . GLY A 1 203 ? 26.872 21.258 -40.260 1.00 51.56 203 GLY A CA 1
ATOM 1654 C C . GLY A 1 203 ? 28.346 21.671 -40.346 1.00 51.56 203 GLY A C 1
ATOM 1655 O O . GLY A 1 203 ? 28.631 22.766 -40.817 1.00 51.56 203 GLY A O 1
ATOM 1656 N N . TYR A 1 204 ? 29.264 20.823 -39.867 1.00 45.38 204 TYR A N 1
ATOM 1657 C CA . TYR A 1 204 ? 30.716 21.050 -39.857 1.00 45.38 204 TYR A CA 1
ATOM 1658 C C . TYR A 1 204 ? 31.493 20.139 -40.834 1.00 45.38 204 TYR A C 1
ATOM 1660 O O . TYR A 1 204 ? 32.723 20.117 -40.786 1.00 45.38 204 TYR A O 1
ATOM 1668 N N . ILE A 1 205 ? 30.797 19.400 -41.709 1.00 42.09 205 ILE A N 1
ATOM 1669 C CA . ILE A 1 205 ? 31.363 18.670 -42.862 1.00 42.09 205 ILE A CA 1
ATOM 1670 C C . ILE A 1 205 ? 30.855 19.356 -44.127 1.00 42.09 205 ILE A C 1
ATOM 1672 O O . ILE A 1 205 ? 31.680 19.580 -45.036 1.00 42.09 205 ILE A O 1
#

Sequence (205 aa):
MGGKRIIHIRVRTDRIPVEIDERTTARDIKRKLGRTDMVLIVNRNTLADDDKILPLLTEGENDIRLVPNTPVGSSFSFFTGKMRLKQEETLLRELGFIPSGYREFSGLVKVGNRIIRMRVYLPSTFPYSRPIITVDDPSFLGRHPCIMLNEHGIEVHFKDNYWKPWMHTSELVAQAIGFLRSIEKRRISSWTGLEAFRNLMRGYI

Foldseek 3Di:
DWDWDWAWEDEPPDTDTDTDTQQDFQCNVCVVVVHNQWWKAKQNDTDPDRNDRDPDDDHPPIHIYTGGPAPDPDDDPQDDDPVNLVVLQVLCVVVQWHDPDDQKTWHWADQPPDTWIKMWHADPPPPVFAIWIETPDCVCDPLDPQFHQDPVGTTNHDPRVPDDRRDHNSVVVVVSSVVSNVSVVVVVVVVVVVVVVVVVVVVVD

Secondary structure (DSSP, 8-state):
----EEEEEEETTEEEEEEE-TT-BHHHHHHHTT-TTEEEEETTEE-S-TTSBPP---TTT--EEEEE-PPTT-SSS---HHHHHHHHHHHHHHTTEEEEETTEEEEEEEETTEEEEEEEE--TTTTSSPPEEEES-GGGTTSSTTEEEETTEEEEPPPGGG--TTS-HHHHHHHHHHHHHHHHHHHHHHHHHHHHHHHHHHTT-